Protein AF-0000000081602049 (afdb_homodimer)

Radius of gyration: 19.49 Å; Cα contacts (8 Å, |Δi|>4): 743; chains: 2; bounding box: 36×52×48 Å

Foldseek 3Di:
DPDWDKFFQAKAFAQKKKKWKWAFAQDFQKKWKFWAQDPQWTQWIWMQGCDDPVDHQKIWIWTGDPNDTDDIDIDNDHPHDHGDMWMWMWHHHQFWTWIATRVGDIDIGGRPVRDRITGMITMDTGIGIDDIDMD/DPDWDKFFQAKAFAQKKKKWKWAFAQDFQKKWKFWAQDPQWTQWIWMQGCDDPVDHQKIWIWTGDPNDTDDIDIDNDHPHDHGDMWMWMWHHHQFWTWIATRVGDIDIGGRPVRDRITGMITMDTGIGIDDIDMD

Secondary structure (DSSP, 8-state):
----EEEEEEEEETT-EEEEEEEE-SS-SBEEEEEEEETTEEEEEEEEEEE-SS-EEEEEEEEEETTEE---EEE------TT-EEEEEEEE-SSEEEEE-TTS-EEEEE-TT--SEEEEEEEEESEEEEEEEE-/----EEEEEEEEETT-EEEEEEEE-SS-SBEEEEEEEETTEEEEEEEEEEE-SS-EEEEEEEEEETTEE---EEE------TT-EEEEEEEE-SSEEEEE-TTS-EEEEE-TT--SEEEEEEEEESEEEEEEEE-

Structure (mmCIF, N/CA/C/O backbone):
data_AF-0000000081602049-model_v1
#
loop_
_entity.id
_entity.type
_entity.pdbx_description
1 polymer Galectin
#
loop_
_atom_site.group_PDB
_atom_site.id
_atom_site.type_symbol
_atom_site.label_atom_id
_atom_site.label_alt_id
_atom_site.label_comp_id
_atom_site.label_asym_id
_atom_site.label_entity_id
_atom_site.label_seq_id
_atom_site.pdbx_PDB_ins_code
_atom_site.Cartn_x
_atom_site.Cartn_y
_atom_site.Cartn_z
_atom_site.occupancy
_atom_site.B_iso_or_equiv
_atom_site.auth_seq_id
_atom_site.auth_comp_id
_atom_site.auth_asym_id
_atom_site.auth_atom_id
_atom_site.pdbx_PDB_model_num
ATOM 1 N N . MET A 1 1 ? 18.5 2.838 9.625 1 33 1 MET A N 1
ATOM 2 C CA . MET A 1 1 ? 17.562 3.926 9.375 1 33 1 MET A CA 1
ATOM 3 C C . MET A 1 1 ? 16.266 3.398 8.773 1 33 1 MET A C 1
ATOM 5 O O . MET A 1 1 ? 16.281 2.652 7.797 1 33 1 MET A O 1
ATOM 9 N N . MET A 1 2 ? 15.336 3.064 9.664 1 42.56 2 MET A N 1
ATOM 10 C CA . MET A 1 2 ? 14.086 2.352 9.43 1 42.56 2 MET A CA 1
ATOM 11 C C . MET A 1 2 ? 13.367 2.9 8.203 1 42.56 2 MET A C 1
ATOM 13 O O . MET A 1 2 ? 13.094 4.098 8.117 1 42.56 2 MET A O 1
ATOM 17 N N . LYS A 1 3 ? 13.703 2.482 7.094 1 62.28 3 LYS A N 1
ATOM 18 C CA . LYS A 1 3 ? 13.32 2.998 5.781 1 62.28 3 LYS A CA 1
ATOM 19 C C . LYS A 1 3 ? 11.805 3.051 5.633 1 62.28 3 LYS A C 1
ATOM 21 O O . LYS A 1 3 ? 11.109 2.086 5.953 1 62.28 3 LYS A O 1
ATOM 26 N N . ASP A 1 4 ? 11.266 4.23 5.805 1 86.44 4 ASP A N 1
ATOM 27 C CA . ASP A 1 4 ? 9.867 4.641 5.711 1 86.44 4 ASP A CA 1
ATOM 28 C C . ASP A 1 4 ? 9.18 3.971 4.523 1 86.44 4 ASP A C 1
ATOM 30 O O . ASP A 1 4 ? 9.812 3.703 3.502 1 86.44 4 ASP A O 1
ATOM 34 N N . MET A 1 5 ? 7.988 3.492 4.852 1 92.5 5 MET A N 1
ATOM 35 C CA . MET A 1 5 ? 7.16 2.846 3.838 1 92.5 5 MET A CA 1
ATOM 36 C C . MET A 1 5 ? 6.855 3.803 2.691 1 92.5 5 MET A C 1
ATOM 38 O O . MET A 1 5 ? 6.477 4.953 2.92 1 92.5 5 MET A O 1
ATOM 42 N N . ILE A 1 6 ? 7.086 3.326 1.479 1 95.5 6 ILE A N 1
ATOM 43 C CA . ILE A 1 6 ? 6.789 4.133 0.3 1 95.5 6 ILE A CA 1
ATOM 44 C C . ILE A 1 6 ? 6.035 3.287 -0.724 1 95.5 6 ILE A C 1
ATOM 46 O O . ILE A 1 6 ? 6.352 2.111 -0.922 1 95.5 6 ILE A O 1
ATOM 50 N N . ILE A 1 7 ? 5.078 3.867 -1.312 1 96.12 7 ILE A N 1
ATOM 51 C CA . ILE A 1 7 ? 4.352 3.279 -2.434 1 96.12 7 ILE A CA 1
ATOM 52 C C . ILE A 1 7 ? 4.633 4.074 -3.705 1 96.12 7 ILE A C 1
ATOM 54 O O . ILE A 1 7 ? 4.438 5.293 -3.74 1 96.12 7 ILE A O 1
ATOM 58 N N . LYS A 1 8 ? 5.105 3.428 -4.695 1 94.75 8 LYS A N 1
ATOM 59 C CA . LYS A 1 8 ? 5.383 4.086 -5.969 1 94.75 8 LYS A CA 1
ATOM 60 C C . LYS A 1 8 ? 4.496 3.531 -7.078 1 94.75 8 LYS A C 1
ATOM 62 O O . LYS A 1 8 ? 4.129 2.354 -7.059 1 94.75 8 LYS A O 1
ATOM 67 N N . ASN A 1 9 ? 4.211 4.426 -8.016 1 92 9 ASN A N 1
ATOM 68 C CA . ASN A 1 9 ? 3.41 4.125 -9.195 1 92 9 ASN A CA 1
ATOM 69 C C . ASN A 1 9 ? 2.018 3.627 -8.82 1 92 9 ASN A C 1
ATOM 71 O O . ASN A 1 9 ? 1.493 2.705 -9.453 1 92 9 ASN A O 1
ATOM 75 N N . MET A 1 10 ? 1.588 4.191 -7.703 1 88.75 10 MET A N 1
ATOM 76 C CA . MET A 1 10 ? 0.182 4.02 -7.352 1 88.75 10 MET A CA 1
ATOM 77 C C . MET A 1 10 ? -0.693 5.02 -8.102 1 88.75 10 MET A C 1
ATOM 79 O O . MET A 1 10 ? -0.275 6.152 -8.352 1 88.75 10 MET A O 1
ATOM 83 N N . THR A 1 11 ? -1.824 4.664 -8.531 1 87.81 11 THR A N 1
ATOM 84 C CA . THR A 1 11 ? -2.693 5.613 -9.211 1 87.81 11 THR A CA 1
ATOM 85 C C . THR A 1 11 ? -3.736 6.184 -8.258 1 87.81 11 THR A C 1
ATOM 87 O O . THR A 1 11 ? -4.648 5.473 -7.828 1 87.81 11 THR A O 1
ATOM 90 N N . PHE A 1 12 ? -3.555 7.383 -7.82 1 96.56 12 PHE A N 1
ATOM 91 C CA . PHE A 1 12 ? -4.516 8.148 -7.035 1 96.56 12 PHE A CA 1
ATOM 92 C C . PHE A 1 12 ? -5.035 9.336 -7.832 1 96.56 12 PHE A C 1
ATOM 94 O O . PHE A 1 12 ? -4.32 10.328 -8.016 1 96.56 12 PHE A O 1
ATOM 101 N N . LYS A 1 13 ? -6.207 9.281 -8.297 1 97.06 13 LYS A N 1
ATOM 102 C CA . LYS A 1 13 ? -6.719 10.242 -9.266 1 97.06 13 LYS A CA 1
ATOM 103 C C . LYS A 1 13 ? -7.871 11.055 -8.68 1 97.06 13 LYS A C 1
ATOM 105 O O . LYS A 1 13 ? -8.523 10.617 -7.73 1 97.06 13 LYS A O 1
ATOM 110 N N . VAL A 1 14 ? -8.094 12.18 -9.32 1 97.44 14 VAL A N 1
ATOM 111 C CA . VAL A 1 14 ? -9.219 13.031 -8.938 1 97.44 14 VAL A CA 1
ATOM 112 C C . VAL A 1 14 ? -10.484 12.195 -8.812 1 97.44 14 VAL A C 1
ATOM 114 O O . VAL A 1 14 ? -10.719 11.281 -9.609 1 97.44 14 VAL A O 1
ATOM 117 N N . GLU A 1 15 ? -11.273 12.484 -7.906 1 96.75 15 GLU A N 1
ATOM 118 C CA . GLU A 1 15 ? -12.578 11.898 -7.613 1 96.75 15 GLU A CA 1
ATOM 119 C C . GLU A 1 15 ? -12.43 10.617 -6.789 1 96.75 15 GLU A C 1
ATOM 121 O O . GLU A 1 15 ? -13.414 10.078 -6.289 1 96.75 15 GLU A O 1
ATOM 126 N N . GLN A 1 16 ? -11.242 10.133 -6.664 1 98.12 16 GLN A N 1
ATOM 127 C CA . GLN A 1 16 ? -11.031 8.953 -5.844 1 98.12 16 GLN A CA 1
ATOM 128 C C . GLN A 1 16 ? -10.805 9.328 -4.379 1 98.12 16 GLN A C 1
ATOM 130 O O . GLN A 1 16 ? -10.594 10.5 -4.062 1 98.12 16 GLN A O 1
ATOM 135 N N . THR A 1 17 ? -10.992 8.383 -3.508 1 98.62 17 THR A N 1
ATOM 136 C CA . THR A 1 17 ? -10.727 8.516 -2.078 1 98.62 17 THR A CA 1
ATOM 137 C C . THR A 1 17 ? -9.664 7.52 -1.629 1 98.62 17 THR A C 1
ATOM 139 O O . THR A 1 17 ? -9.742 6.332 -1.942 1 98.62 17 THR A O 1
ATOM 142 N N . LEU A 1 18 ? -8.648 8 -0.951 1 98.5 18 LEU A N 1
ATOM 143 C CA . LEU A 1 18 ? -7.641 7.188 -0.284 1 98.5 18 LEU A CA 1
ATOM 144 C C . LEU A 1 18 ? -7.984 6.992 1.188 1 98.5 18 LEU A C 1
ATOM 146 O O . LEU A 1 18 ? -8.227 7.965 1.909 1 98.5 18 LEU A O 1
ATOM 150 N N . THR A 1 19 ? -8.055 5.789 1.605 1 98.69 19 THR A N 1
ATOM 151 C CA . THR A 1 19 ? -8.258 5.477 3.016 1 98.69 19 THR A CA 1
ATOM 152 C C . THR A 1 19 ? -7.012 4.812 3.604 1 98.69 19 THR A C 1
ATOM 154 O O . THR A 1 19 ? -6.492 3.846 3.043 1 98.69 19 THR A O 1
ATOM 157 N N . VAL A 1 20 ? -6.562 5.348 4.672 1 98.31 20 VAL A N 1
ATOM 158 C CA . VAL A 1 20 ? -5.406 4.824 5.391 1 98.31 20 VAL A CA 1
ATOM 159 C C . VAL A 1 20 ? -5.82 4.41 6.801 1 98.31 20 VAL A C 1
ATOM 161 O O . VAL A 1 20 ? -6.438 5.191 7.531 1 98.31 20 VAL A O 1
ATOM 164 N N . VAL A 1 21 ? -5.559 3.223 7.184 1 98.25 21 VAL A N 1
ATOM 165 C CA . VAL A 1 21 ? -5.785 2.732 8.539 1 98.25 21 VAL A CA 1
ATOM 166 C C . VAL A 1 21 ? -4.457 2.309 9.164 1 98.25 21 VAL A C 1
ATOM 168 O O . VAL A 1 21 ? -3.643 1.646 8.516 1 98.25 21 VAL A O 1
ATOM 171 N N . GLY A 1 22 ? -4.262 2.709 10.352 1 97.38 22 GLY A N 1
ATOM 172 C CA . GLY A 1 22 ? -3.037 2.359 11.047 1 97.38 22 GLY A CA 1
ATOM 173 C C . GLY A 1 22 ? -3.184 2.377 12.562 1 97.38 22 GLY A C 1
ATOM 174 O O . GLY A 1 22 ? -4.289 2.533 13.078 1 97.38 22 GLY A O 1
ATOM 175 N N . VAL A 1 23 ? -2.076 2.17 13.25 1 97.5 23 VAL A N 1
ATOM 176 C CA . VAL A 1 23 ? -2.016 2.207 14.711 1 97.5 23 VAL A CA 1
ATOM 177 C C . VAL A 1 23 ? -0.885 3.131 15.156 1 97.5 23 VAL A C 1
ATOM 179 O O . VAL A 1 23 ? 0.235 3.043 14.648 1 97.5 23 VAL A O 1
ATOM 182 N N . ILE A 1 24 ? -1.303 3.998 16.078 1 97.94 24 ILE A N 1
ATOM 183 C CA . ILE A 1 24 ? -0.29 4.895 16.625 1 97.94 24 ILE A CA 1
ATOM 184 C C . ILE A 1 24 ? 0.632 4.117 17.562 1 97.94 24 ILE A C 1
ATOM 186 O O . ILE A 1 24 ? 0.168 3.301 18.375 1 97.94 24 ILE A O 1
ATOM 190 N N . LYS A 1 25 ? 1.953 4.359 17.438 1 97.31 25 LYS A N 1
ATOM 191 C CA . LYS A 1 25 ? 2.898 3.699 18.344 1 97.31 25 LYS A CA 1
ATOM 192 C C . LYS A 1 25 ? 2.734 4.195 19.766 1 97.31 25 LYS A C 1
ATOM 194 O O . LYS A 1 25 ? 1.996 5.148 20.016 1 97.31 25 LYS A O 1
ATOM 199 N N . SER A 1 26 ? 3.314 3.604 20.781 1 97.06 26 SER A N 1
ATOM 200 C CA . SER A 1 26 ? 3.084 3.818 22.203 1 97.06 26 SER A CA 1
ATOM 201 C C . SER A 1 26 ? 3.602 5.184 22.641 1 97.06 26 SER A C 1
ATOM 203 O O . SER A 1 26 ? 3.021 5.816 23.531 1 97.06 26 SER A O 1
ATOM 205 N N . ASP A 1 27 ? 4.734 5.695 22.172 1 95.06 27 ASP A N 1
ATOM 206 C CA . ASP A 1 27 ? 5.34 6.973 22.531 1 95.06 27 ASP A CA 1
ATOM 207 C C . ASP A 1 27 ? 5.605 7.816 21.281 1 95.06 27 ASP A C 1
ATOM 209 O O . ASP A 1 27 ? 6.762 8.094 20.953 1 95.06 27 ASP A O 1
ATOM 213 N N . PRO A 1 28 ? 4.496 8.234 20.766 1 96.19 28 PRO A N 1
ATOM 214 C CA . PRO A 1 28 ? 4.645 8.891 19.469 1 96.19 28 PRO A CA 1
ATOM 215 C C . PRO A 1 28 ? 5.074 10.352 19.594 1 96.19 28 PRO A C 1
ATOM 217 O O . PRO A 1 28 ? 4.652 11.047 20.516 1 96.19 28 PRO A O 1
ATOM 220 N N . LYS A 1 29 ? 5.863 10.805 18.688 1 96.06 29 LYS A N 1
ATOM 221 C CA . LYS A 1 29 ? 6.145 12.227 18.5 1 96.06 29 LYS A CA 1
ATOM 222 C C . LYS A 1 29 ? 5.355 12.781 17.312 1 96.06 29 LYS A C 1
ATOM 224 O O . LYS A 1 29 ? 4.723 13.836 17.438 1 96.06 29 LYS A O 1
ATOM 229 N N . ARG A 1 30 ? 5.418 12.086 16.219 1 96.62 30 ARG A N 1
ATOM 230 C CA . ARG A 1 30 ? 4.688 12.508 15.031 1 96.62 30 ARG A CA 1
ATOM 231 C C . ARG A 1 30 ? 4.633 11.383 14 1 96.62 30 ARG A C 1
ATOM 233 O O . ARG A 1 30 ? 5.398 10.422 14.078 1 96.62 30 ARG A O 1
ATOM 240 N N . PHE A 1 31 ? 3.742 11.445 13.047 1 97.12 31 PHE A N 1
ATOM 241 C CA . PHE A 1 31 ? 3.783 10.625 11.844 1 97.12 31 PHE A CA 1
ATOM 242 C C . PHE A 1 31 ? 3.373 11.43 10.617 1 97.12 31 PHE A C 1
ATOM 244 O O . PHE A 1 31 ? 2.906 12.562 10.742 1 97.12 31 PHE A O 1
ATOM 251 N N . VAL A 1 32 ? 3.648 10.844 9.438 1 97.75 32 VAL A N 1
ATOM 252 C CA . VAL A 1 32 ? 3.473 11.609 8.203 1 97.75 32 VAL A CA 1
ATOM 253 C C . VAL A 1 32 ? 2.805 10.727 7.148 1 97.75 32 VAL A C 1
ATOM 255 O O . VAL A 1 32 ? 3.143 9.547 7.008 1 97.75 32 VAL A O 1
ATOM 258 N N . VAL A 1 33 ? 1.857 11.234 6.496 1 98.19 33 VAL A N 1
ATOM 259 C CA . VAL A 1 33 ? 1.342 10.719 5.234 1 98.19 33 VAL A CA 1
ATOM 260 C C . VAL A 1 33 ? 1.605 11.719 4.117 1 98.19 33 VAL A C 1
ATOM 262 O O . VAL A 1 33 ? 1.082 12.836 4.137 1 98.19 33 VAL A O 1
ATOM 265 N N . ASP A 1 34 ? 2.434 11.352 3.182 1 98.06 34 ASP A N 1
ATOM 266 C CA . ASP A 1 34 ? 2.758 12.195 2.033 1 98.06 34 ASP A CA 1
ATOM 267 C C . ASP A 1 34 ? 2.109 11.656 0.759 1 98.06 34 ASP A C 1
ATOM 269 O O . ASP A 1 34 ? 2.133 10.453 0.503 1 98.06 34 ASP A O 1
ATOM 273 N N . ILE A 1 35 ? 1.502 12.516 0.015 1 98.19 35 ILE A N 1
ATOM 274 C CA . ILE A 1 35 ? 0.979 12.219 -1.314 1 98.19 35 ILE A CA 1
ATOM 275 C C . ILE A 1 35 ? 1.586 13.188 -2.332 1 98.19 35 ILE A C 1
ATOM 277 O O . ILE A 1 35 ? 1.591 14.398 -2.121 1 98.19 35 ILE A O 1
ATOM 281 N N . GLY A 1 36 ? 2.119 12.664 -3.391 1 97.94 36 GLY A N 1
ATOM 282 C CA . GLY A 1 36 ? 2.691 13.578 -4.363 1 97.94 36 GLY A CA 1
ATOM 283 C C . GLY A 1 36 ? 3.084 12.898 -5.664 1 97.94 36 GLY A C 1
ATOM 284 O O . GLY A 1 36 ? 2.656 11.773 -5.938 1 97.94 36 GLY A O 1
ATOM 285 N N . GLU A 1 37 ? 3.812 13.586 -6.496 1 96.31 37 GLU A N 1
ATOM 286 C CA . GLU A 1 37 ? 4.289 13.07 -7.777 1 96.31 37 GLU A CA 1
ATOM 287 C C . GLU A 1 37 ? 5.57 12.258 -7.598 1 96.31 37 GLU A C 1
ATOM 289 O O . GLU A 1 37 ? 5.863 11.375 -8.406 1 96.31 37 GLU A O 1
ATOM 294 N N . SER A 1 38 ? 6.301 12.641 -6.68 1 94.81 38 SER A N 1
ATOM 295 C CA . SER A 1 38 ? 7.559 12 -6.301 1 94.81 38 SER A CA 1
ATOM 296 C C . SER A 1 38 ? 7.871 12.234 -4.824 1 94.81 38 SER A C 1
ATOM 298 O O . SER A 1 38 ? 7.09 12.867 -4.113 1 94.81 38 SER A O 1
ATOM 300 N N . GLU A 1 39 ? 8.922 11.695 -4.324 1 92.69 39 GLU A N 1
ATOM 301 C CA . GLU A 1 39 ? 9.32 11.867 -2.928 1 92.69 39 GLU A CA 1
ATOM 302 C C . GLU A 1 39 ? 9.695 13.32 -2.639 1 92.69 39 GLU A C 1
ATOM 304 O O . GLU A 1 39 ? 9.648 13.766 -1.489 1 92.69 39 GLU A O 1
ATOM 309 N N . ASP A 1 40 ? 10.062 14.086 -3.756 1 95 40 ASP A N 1
ATOM 310 C CA . ASP A 1 40 ? 10.516 15.461 -3.551 1 95 40 ASP A CA 1
ATOM 311 C C . ASP A 1 40 ? 9.492 16.453 -4.078 1 95 40 ASP A C 1
ATOM 313 O O . ASP A 1 40 ? 9.773 17.656 -4.16 1 95 40 ASP A O 1
ATOM 317 N N . ARG A 1 41 ? 8.438 16.031 -4.543 1 96.94 41 ARG A N 1
ATOM 318 C CA . ARG A 1 41 ? 7.301 16.859 -4.938 1 96.94 41 ARG A CA 1
ATOM 319 C C . ARG A 1 41 ? 6.023 16.391 -4.254 1 96.94 41 ARG A C 1
ATOM 321 O O . ARG A 1 41 ? 5.285 15.562 -4.805 1 96.94 41 ARG A O 1
ATOM 328 N N . ILE A 1 42 ? 5.77 16.922 -3.104 1 98.38 42 ILE A N 1
ATOM 329 C CA . ILE A 1 42 ? 4.688 16.516 -2.221 1 98.38 42 ILE A CA 1
ATOM 330 C C . ILE A 1 42 ? 3.516 17.484 -2.342 1 98.38 42 ILE A C 1
ATOM 332 O O . ILE A 1 42 ? 3.645 18.656 -2.01 1 98.38 42 ILE A O 1
ATOM 336 N N . ALA A 1 43 ? 2.424 17.031 -2.816 1 98.31 43 ALA A N 1
ATOM 337 C CA . ALA A 1 43 ? 1.23 17.859 -2.979 1 98.31 43 ALA A CA 1
ATOM 338 C C . ALA A 1 43 ? 0.485 18 -1.654 1 98.31 43 ALA A C 1
ATOM 340 O O . ALA A 1 43 ? -0.078 19.062 -1.369 1 98.31 43 ALA A O 1
ATOM 341 N N . PHE A 1 44 ? 0.48 17 -0.87 1 98.62 44 PHE A N 1
ATOM 342 C CA . PHE A 1 44 ? -0.214 17 0.412 1 98.62 44 PHE A CA 1
ATOM 343 C C . PHE A 1 44 ? 0.626 16.312 1.479 1 98.62 44 PHE A C 1
ATOM 345 O O . PHE A 1 44 ? 0.847 15.094 1.413 1 98.62 44 PHE A O 1
ATOM 352 N N . HIS A 1 45 ? 1.151 17.031 2.342 1 98.69 45 HIS A N 1
ATOM 353 C CA . HIS A 1 45 ? 1.877 16.594 3.531 1 98.69 45 HIS A CA 1
ATOM 354 C C . HIS A 1 45 ? 0.99 16.656 4.77 1 98.69 45 HIS A C 1
ATOM 356 O O . HIS A 1 45 ? 0.587 17.734 5.199 1 98.69 45 HIS A O 1
ATOM 362 N N . PHE A 1 46 ? 0.6 15.539 5.297 1 98.75 46 PHE A N 1
ATOM 363 C CA . PHE A 1 46 ? -0.229 15.375 6.488 1 98.75 46 PHE A CA 1
ATOM 364 C C . PHE A 1 46 ? 0.61 14.914 7.672 1 98.75 46 PHE A C 1
ATOM 366 O O . PHE A 1 46 ? 1.113 13.789 7.684 1 98.75 46 PHE A O 1
ATOM 373 N N . ASN A 1 47 ? 0.663 15.797 8.719 1 98.06 47 ASN A N 1
ATOM 374 C CA . ASN A 1 47 ? 1.664 15.57 9.758 1 98.06 47 ASN A CA 1
ATOM 375 C C . ASN A 1 47 ? 1.093 15.812 11.148 1 98.06 47 ASN A C 1
ATOM 377 O O . ASN A 1 47 ? 1.305 16.875 11.734 1 98.06 47 ASN A O 1
ATOM 381 N N . PRO A 1 48 ? 0.362 14.828 11.695 1 98.06 48 PRO A N 1
ATOM 382 C CA . PRO A 1 48 ? -0.008 14.922 13.109 1 98.06 48 PRO A CA 1
ATOM 383 C C . PRO A 1 48 ? 1.206 14.953 14.031 1 98.06 48 PRO A C 1
ATOM 385 O O . PRO A 1 48 ? 2.094 14.102 13.922 1 98.06 48 PRO A O 1
ATOM 388 N N . ARG A 1 49 ? 1.183 15.891 14.883 1 97.75 49 ARG A N 1
ATOM 389 C CA . ARG A 1 49 ? 2.26 16.062 15.859 1 97.75 49 ARG A CA 1
ATOM 390 C C . ARG A 1 49 ? 1.735 15.945 17.281 1 97.75 49 ARG A C 1
ATOM 392 O O . ARG A 1 49 ? 0.894 16.734 17.719 1 97.75 49 ARG A O 1
ATOM 399 N N . PHE A 1 50 ? 2.184 14.945 17.984 1 97.19 50 PHE A N 1
ATOM 400 C CA . PHE A 1 50 ? 1.716 14.656 19.328 1 97.19 50 PHE A CA 1
ATOM 401 C C . PHE A 1 50 ? 2.391 15.578 20.344 1 97.19 50 PHE A C 1
ATOM 403 O O . PHE A 1 50 ? 1.723 16.172 21.188 1 97.19 50 PHE A O 1
ATOM 410 N N . ASP A 1 51 ? 3.605 15.539 20.297 1 91.12 51 ASP A N 1
ATOM 411 C CA . ASP A 1 51 ? 4.41 16.359 21.188 1 91.12 51 ASP A CA 1
ATOM 412 C C . ASP A 1 51 ? 5.812 16.578 20.625 1 91.12 51 ASP A C 1
ATOM 414 O O . ASP A 1 51 ? 6.711 15.766 20.844 1 91.12 51 ASP A O 1
ATOM 418 N N . ASP A 1 52 ? 5.668 17.641 19.844 1 79.5 52 ASP A N 1
ATOM 419 C CA . ASP A 1 52 ? 7.027 17.953 19.406 1 79.5 52 ASP A CA 1
ATOM 420 C C . ASP A 1 52 ? 7.492 19.281 19.984 1 79.5 52 ASP A C 1
ATOM 422 O O . ASP A 1 52 ? 6.848 19.844 20.859 1 79.5 52 ASP A O 1
ATOM 426 N N . SER A 1 53 ? 8.641 19.703 19.938 1 79.69 53 SER A N 1
ATOM 427 C CA . SER A 1 53 ? 9.195 20.875 20.594 1 79.69 53 SER A CA 1
ATOM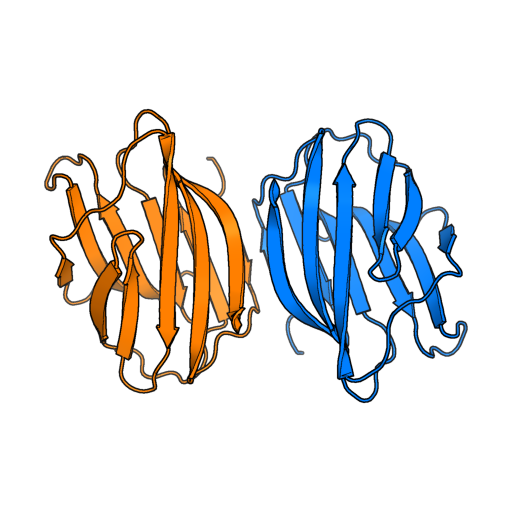 428 C C . SER A 1 53 ? 8.336 22.109 20.344 1 79.69 53 SER A C 1
ATOM 430 O O . SER A 1 53 ? 8.312 23.031 21.172 1 79.69 53 SER A O 1
ATOM 432 N N . ARG A 1 54 ? 7.48 22.172 19.344 1 86.69 54 ARG A N 1
ATOM 433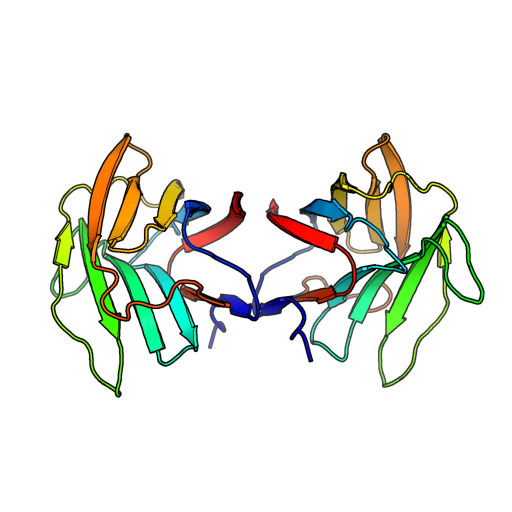 C CA . ARG A 1 54 ? 6.754 23.375 18.938 1 86.69 54 ARG A CA 1
ATOM 434 C C . ARG A 1 54 ? 5.246 23.156 19.047 1 86.69 54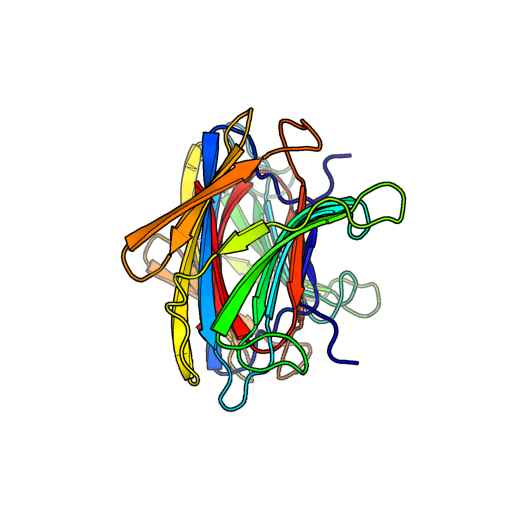 ARG A C 1
ATOM 436 O O . ARG A 1 54 ? 4.488 24.125 19.219 1 86.69 54 ARG A O 1
ATOM 443 N N . HIS A 1 55 ? 4.828 21.938 18.859 1 88.44 55 HIS A N 1
ATOM 444 C CA . HIS A 1 55 ? 3.402 21.656 18.734 1 88.44 55 HIS A CA 1
ATOM 445 C C . HIS A 1 55 ? 2.988 20.5 19.625 1 88.44 55 HIS A C 1
ATOM 447 O O . HIS A 1 55 ? 3.799 19.609 19.906 1 88.44 55 HIS A O 1
ATOM 453 N N . ILE A 1 56 ? 1.761 20.594 20.109 1 95.12 56 ILE A N 1
ATOM 454 C CA . ILE A 1 56 ? 1.146 19.5 20.859 1 95.12 56 ILE A CA 1
ATOM 455 C C . ILE A 1 56 ? -0.229 19.188 20.281 1 95.12 56 ILE A C 1
ATOM 457 O O . ILE A 1 56 ? -1.083 20.062 20.172 1 95.12 56 ILE A O 1
ATOM 461 N N . ASN A 1 57 ? -0.344 17.953 19.875 1 97 57 ASN A N 1
ATOM 462 C CA . ASN A 1 57 ? -1.621 17.438 19.391 1 97 57 ASN A CA 1
ATOM 463 C C . ASN A 1 57 ? -2.211 18.344 18.312 1 97 57 ASN A C 1
ATOM 465 O O . ASN A 1 57 ? -3.363 18.766 18.406 1 97 57 ASN A O 1
ATOM 469 N N . ILE A 1 58 ? -1.5 18.594 17.312 1 97.94 58 ILE A N 1
ATOM 470 C CA . ILE A 1 58 ? -1.937 19.406 16.188 1 97.94 58 ILE A CA 1
ATOM 471 C C . ILE A 1 58 ? -1.577 18.719 14.875 1 97.94 58 ILE A C 1
ATOM 473 O O . ILE A 1 58 ? -0.583 17.984 14.805 1 97.94 58 ILE A O 1
ATOM 477 N N . ILE A 1 59 ? -2.402 18.875 13.875 1 98.44 59 ILE A N 1
ATOM 478 C CA . ILE A 1 59 ? -2.09 18.375 12.539 1 98.44 59 ILE A CA 1
ATOM 479 C C . ILE A 1 59 ? -1.546 19.516 11.68 1 98.44 59 ILE A C 1
ATOM 481 O O . ILE A 1 59 ? -2.199 20.547 11.523 1 98.44 59 ILE A O 1
ATOM 485 N N . VAL A 1 60 ? -0.367 19.359 11.227 1 98.25 60 VAL A N 1
ATOM 486 C CA . VAL A 1 60 ? 0.235 20.344 10.336 1 98.25 60 VAL A CA 1
ATOM 487 C C . VAL A 1 60 ? 0.224 19.828 8.898 1 98.25 60 VAL A C 1
ATOM 489 O O . VAL A 1 60 ? 0.737 18.734 8.625 1 98.25 60 VAL A O 1
ATOM 492 N N . CYS A 1 61 ? -0.385 20.547 7.969 1 98.62 61 CYS A N 1
ATOM 493 C CA . CYS A 1 61 ? -0.411 20.188 6.551 1 98.62 61 CYS A CA 1
ATOM 494 C C . CYS A 1 61 ? 0.384 21.203 5.727 1 98.62 61 CYS A C 1
ATOM 496 O O . CYS A 1 61 ? 0.496 22.359 6.102 1 98.62 61 CYS A O 1
ATOM 498 N N . ASN A 1 62 ? 0.921 20.703 4.746 1 98.62 62 ASN A N 1
ATOM 499 C CA . ASN A 1 62 ? 1.734 21.547 3.879 1 98.62 62 ASN A CA 1
ATOM 500 C C . ASN A 1 62 ? 1.971 20.906 2.52 1 98.62 62 ASN A C 1
ATOM 502 O O . ASN A 1 62 ? 1.441 19.828 2.244 1 98.62 62 ASN A O 1
ATOM 506 N N . SER A 1 63 ? 2.551 21.531 1.621 1 98.56 63 SER A N 1
ATOM 507 C CA . SER A 1 63 ? 3.068 20.984 0.368 1 98.56 63 SER A CA 1
ATOM 508 C C . SER A 1 63 ? 4.551 21.312 0.201 1 98.56 63 SER A C 1
ATOM 510 O O . SER A 1 63 ? 5.07 22.219 0.843 1 98.56 63 SER A O 1
ATOM 512 N N . PHE A 1 64 ? 5.223 20.516 -0.49 1 98.44 64 PHE A N 1
ATOM 513 C CA . PHE A 1 64 ? 6.656 20.656 -0.722 1 98.44 64 PHE A CA 1
ATOM 514 C C . PHE A 1 64 ? 6.977 20.562 -2.209 1 98.44 64 PHE A C 1
ATOM 516 O O . PHE A 1 64 ? 6.746 19.516 -2.83 1 98.44 64 PHE A O 1
ATOM 523 N N . GLU A 1 65 ? 7.43 21.594 -2.76 1 95.25 65 GLU A N 1
ATOM 524 C CA . GLU A 1 65 ? 7.781 21.641 -4.176 1 95.25 65 GLU A CA 1
ATOM 525 C C . GLU A 1 65 ? 8.906 22.641 -4.426 1 95.25 65 GLU A C 1
ATOM 527 O O . GLU A 1 65 ? 8.984 23.672 -3.76 1 95.25 65 GLU A O 1
ATOM 532 N N . GLY A 1 66 ? 9.805 22.297 -5.379 1 93.81 66 GLY A N 1
ATOM 533 C CA . GLY A 1 66 ? 10.906 23.188 -5.707 1 93.81 66 GLY A CA 1
ATOM 534 C C . GLY A 1 66 ? 11.93 23.297 -4.594 1 93.81 66 GLY A C 1
ATOM 535 O O . GLY A 1 66 ? 12.57 24.344 -4.438 1 93.81 66 GLY A O 1
ATOM 536 N N . GLY A 1 67 ? 11.906 22.344 -3.721 1 95 67 GLY A N 1
ATOM 537 C CA . GLY A 1 67 ? 12.891 22.328 -2.654 1 95 67 GLY A CA 1
ATOM 538 C C . GLY A 1 67 ? 12.453 23.078 -1.419 1 95 67 GLY A C 1
ATOM 539 O O . GLY A 1 67 ? 13.242 23.297 -0.498 1 95 67 GLY A O 1
ATOM 540 N N . ASN A 1 68 ? 11.164 23.516 -1.508 1 97 68 ASN A N 1
ATOM 541 C CA . ASN A 1 68 ? 10.695 24.344 -0.403 1 97 68 ASN A CA 1
ATOM 542 C C . ASN A 1 68 ? 9.328 23.891 0.096 1 97 68 ASN A C 1
ATOM 544 O O . ASN A 1 68 ? 8.469 23.516 -0.699 1 97 68 ASN A O 1
ATOM 548 N N . TRP A 1 69 ? 9.289 24.062 1.397 1 98.06 69 TRP A N 1
ATOM 549 C CA . TRP A 1 69 ? 7.953 24.031 1.978 1 98.06 69 TRP A CA 1
ATOM 550 C C . TRP A 1 69 ? 7.188 25.312 1.659 1 98.06 69 TRP A C 1
ATOM 552 O O . TRP A 1 69 ? 7.789 26.375 1.499 1 98.06 69 TRP A O 1
ATOM 562 N N . HIS A 1 70 ? 5.918 25.172 1.562 1 97.5 70 HIS A N 1
ATOM 563 C CA . HIS A 1 70 ? 5.094 26.344 1.27 1 97.5 70 HIS A CA 1
ATOM 564 C C . HIS A 1 70 ? 4.332 26.797 2.506 1 97.5 70 HIS A C 1
ATOM 566 O O . HIS A 1 70 ? 4.922 27 3.572 1 97.5 70 HIS A O 1
ATOM 572 N N . GLN A 1 71 ? 3.027 27.188 2.348 1 97.19 71 GLN A N 1
ATOM 573 C CA . GLN A 1 71 ? 2.264 27.672 3.492 1 97.19 71 GLN A CA 1
ATOM 574 C C . GLN A 1 71 ? 1.712 26.516 4.316 1 97.19 71 GLN A C 1
ATOM 576 O O . GLN A 1 71 ? 1.004 25.641 3.789 1 97.19 71 GLN A O 1
ATOM 581 N N . GLU A 1 72 ? 2.033 26.562 5.594 1 97.94 72 GLU A N 1
ATOM 582 C CA . GLU A 1 72 ? 1.506 25.547 6.5 1 97.94 72 GLU A CA 1
ATOM 583 C C . GLU A 1 72 ? 0.04 25.812 6.832 1 97.94 72 GLU A C 1
ATOM 585 O O . GLU A 1 72 ? -0.388 26.969 6.898 1 97.94 72 GLU A O 1
ATOM 590 N N . GLN A 1 73 ? -0.687 24.766 6.996 1 98.38 73 GLN A N 1
ATOM 591 C CA . GLN A 1 73 ? -2.045 24.781 7.527 1 98.38 73 GLN A CA 1
ATOM 592 C C . GLN A 1 73 ? -2.141 23.984 8.82 1 98.38 73 GLN A C 1
ATOM 594 O O . GLN A 1 73 ? -1.584 22.875 8.914 1 98.38 73 GLN A O 1
ATOM 599 N N . TYR A 1 74 ? -2.848 24.516 9.812 1 98 74 TYR A N 1
ATOM 600 C CA . TYR A 1 74 ? -2.949 23.875 11.125 1 98 74 TYR A CA 1
ATOM 601 C C . TYR A 1 74 ? -4.383 23.438 11.414 1 98 74 TYR A C 1
ATOM 603 O O . TYR A 1 74 ? -5.32 24.219 11.227 1 98 74 TYR A O 1
ATOM 611 N N . GLU A 1 75 ? -4.48 22.188 11.773 1 98.19 75 GLU A N 1
ATOM 612 C CA . GLU A 1 75 ? -5.781 21.641 12.148 1 98.19 75 GLU A CA 1
ATOM 613 C C . GLU A 1 75 ? -5.797 21.188 13.602 1 98.19 75 GLU A C 1
ATOM 615 O O . GLU A 1 75 ? -4.949 20.406 14.016 1 98.19 75 GLU A O 1
ATOM 620 N N . LYS A 1 76 ? -6.859 21.562 14.328 1 95.81 76 LYS A N 1
ATOM 621 C CA . LYS A 1 76 ? -6.879 21.359 15.773 1 95.81 76 LYS A CA 1
ATOM 622 C C . LYS A 1 76 ? -7.559 20.047 16.141 1 95.81 76 LYS A C 1
ATOM 624 O O . LYS A 1 76 ? -7.336 19.5 17.219 1 95.81 76 LYS A O 1
ATOM 629 N N . SER A 1 77 ? -8.477 19.625 15.32 1 97.44 77 SER A N 1
ATOM 630 C CA . SER A 1 77 ? -9.055 18.297 15.578 1 97.44 77 SER A CA 1
ATOM 631 C C . SER A 1 77 ? -7.996 17.203 15.508 1 97.44 77 SER A C 1
ATOM 633 O O . SER A 1 77 ? -7.375 17 14.461 1 97.44 77 SER A O 1
ATOM 635 N N . PHE A 1 78 ? -7.812 16.516 16.625 1 98 78 PHE A N 1
ATOM 636 C CA . PHE A 1 78 ? -6.688 15.586 16.734 1 98 78 PHE A CA 1
ATOM 637 C C . PHE A 1 78 ? -7.137 14.258 17.328 1 98 78 PHE A C 1
ATOM 639 O O . PHE A 1 78 ? -6.836 13.953 18.484 1 98 78 PHE A O 1
ATOM 646 N N . PRO A 1 79 ? -7.758 13.414 16.547 1 98.19 79 PRO A N 1
ATOM 647 C CA . PRO A 1 79 ? -8.297 12.156 17.062 1 98.19 79 PRO A CA 1
ATOM 648 C C . PRO A 1 79 ? -7.27 11.031 17.062 1 98.19 79 PRO A C 1
ATOM 650 O O . PRO A 1 79 ? -7.578 9.906 16.672 1 98.19 79 PRO A O 1
ATOM 653 N N . PHE A 1 80 ? -6.008 11.234 17.422 1 98.25 80 PHE A N 1
ATOM 654 C CA . PHE A 1 80 ? -4.938 10.25 17.469 1 98.25 80 PHE A CA 1
ATOM 655 C C . PHE A 1 80 ? -4.48 10.016 18.906 1 98.25 80 PHE A C 1
ATOM 657 O O . PHE A 1 80 ? -4.32 10.961 19.672 1 98.25 80 PHE A O 1
ATOM 664 N N . SER A 1 81 ? -4.418 8.836 19.281 1 97.31 81 SER A N 1
ATOM 665 C CA . SER A 1 81 ? -3.98 8.469 20.625 1 97.31 81 SER A CA 1
ATOM 666 C C . SER A 1 81 ? -2.988 7.312 20.594 1 97.31 81 SER A C 1
ATOM 668 O O . SER A 1 81 ? -3.154 6.367 19.812 1 97.31 81 SER A O 1
ATOM 670 N N . PRO A 1 82 ? -1.986 7.359 21.438 1 97 82 PRO A N 1
ATOM 671 C CA . PRO A 1 82 ? -1.003 6.273 21.484 1 97 82 PRO A CA 1
ATOM 672 C C . PRO A 1 82 ? -1.649 4.895 21.594 1 97 82 PRO A C 1
ATOM 674 O O . PRO A 1 82 ? -2.568 4.707 22.391 1 97 82 PRO A O 1
ATOM 677 N N . GLY A 1 83 ? -1.205 3.994 20.719 1 97.5 83 GLY A N 1
ATOM 678 C CA . GLY A 1 83 ? -1.642 2.609 20.797 1 97.5 83 GLY A CA 1
ATOM 679 C C . GLY A 1 83 ? -2.986 2.373 20.141 1 97.5 83 GLY A C 1
ATOM 680 O O . GLY A 1 83 ? -3.441 1.232 20.031 1 97.5 83 GLY A O 1
ATOM 681 N N . LYS A 1 84 ? -3.582 3.367 19.656 1 98 84 LYS A N 1
ATOM 682 C CA . LYS A 1 84 ? -4.93 3.225 19.125 1 98 84 LYS A CA 1
ATOM 683 C C . LYS A 1 84 ? -4.918 3.246 17.594 1 98 84 LYS A C 1
ATOM 685 O O . LYS A 1 84 ? -4.043 3.865 16.984 1 98 84 LYS A O 1
ATOM 690 N N . GLU A 1 85 ? -5.887 2.566 17.094 1 98.06 85 GLU A N 1
ATOM 691 C CA . GLU A 1 85 ? -6.086 2.57 15.648 1 98.06 85 GLU A CA 1
ATOM 692 C C . GLU A 1 85 ? -6.641 3.908 15.172 1 98.06 85 GLU A C 1
ATOM 694 O O . GLU A 1 85 ? -7.41 4.559 15.883 1 98.06 85 GLU A O 1
ATOM 699 N N . PHE A 1 86 ? -6.227 4.289 14.039 1 98.38 86 PHE A N 1
ATOM 700 C CA . PHE A 1 86 ? -6.789 5.473 13.391 1 98.38 86 PHE A CA 1
ATOM 701 C C . PHE A 1 86 ? -7.195 5.16 11.961 1 98.38 86 PHE A C 1
ATOM 703 O O . PHE A 1 86 ? -6.727 4.184 11.375 1 98.38 86 PHE A O 1
ATOM 710 N N . LYS A 1 87 ? -8.094 5.961 11.453 1 98.5 87 LYS A N 1
ATOM 711 C CA . LYS A 1 87 ? -8.508 5.949 10.055 1 98.5 87 LYS A CA 1
ATOM 712 C C . LYS A 1 87 ? -8.516 7.363 9.469 1 98.5 87 LYS A C 1
ATOM 714 O O . LYS A 1 87 ? -9 8.297 10.109 1 98.5 87 LYS A O 1
ATOM 719 N N . ILE A 1 88 ? -7.938 7.559 8.32 1 98.69 88 ILE A N 1
ATOM 720 C CA . ILE A 1 88 ? -7.969 8.805 7.559 1 98.69 88 ILE A CA 1
ATOM 721 C C . ILE A 1 88 ? -8.547 8.547 6.168 1 98.69 88 ILE A C 1
ATOM 723 O O . ILE A 1 88 ? -8.148 7.598 5.488 1 98.69 88 ILE A O 1
ATOM 727 N N . SER A 1 89 ? -9.477 9.32 5.844 1 98.81 89 SER A N 1
ATOM 728 C CA . SER A 1 89 ? -10.031 9.297 4.492 1 98.81 89 SER A CA 1
ATOM 729 C C . SER A 1 89 ? -9.711 10.586 3.746 1 98.81 89 SER A C 1
ATOM 731 O O . SER A 1 89 ? -10 11.68 4.234 1 98.81 89 SER A O 1
ATOM 733 N N . ILE A 1 90 ? -9.086 10.5 2.6 1 98.75 90 ILE A N 1
ATOM 734 C CA . ILE A 1 90 ? -8.68 11.664 1.812 1 98.75 90 ILE A CA 1
ATOM 735 C C . ILE A 1 90 ? -9.352 11.609 0.439 1 98.75 90 ILE A C 1
ATOM 737 O O . ILE A 1 90 ? -8.953 10.82 -0.421 1 98.75 90 ILE A O 1
ATOM 741 N N . GLN A 1 91 ? -10.305 12.422 0.264 1 98.75 91 GLN A N 1
ATOM 742 C CA . GLN A 1 91 ? -10.938 12.562 -1.042 1 98.75 91 GLN A CA 1
ATOM 743 C C . GLN A 1 91 ? -10.188 13.57 -1.908 1 98.75 91 GLN A C 1
ATOM 745 O O . GLN A 1 91 ? -9.938 14.703 -1.479 1 98.75 91 GLN A O 1
ATOM 750 N N . PHE A 1 92 ? -9.852 13.164 -3.105 1 98.56 92 PHE A N 1
ATOM 751 C CA . PHE A 1 92 ? -9.07 13.992 -4.027 1 98.56 92 PHE A CA 1
ATOM 752 C C . PHE A 1 92 ? -9.984 14.672 -5.039 1 98.56 92 PHE A C 1
ATOM 754 O O . PHE A 1 92 ? -10.57 14.016 -5.898 1 98.56 92 PHE A O 1
ATOM 761 N N . THR A 1 93 ? -10.141 15.922 -4.934 1 97.69 93 THR A N 1
ATOM 762 C CA . THR A 1 93 ? -10.852 16.719 -5.926 1 97.69 93 THR A CA 1
ATOM 763 C C . THR A 1 93 ? -9.875 17.562 -6.75 1 97.69 93 THR A C 1
ATOM 765 O O . THR A 1 93 ? -8.68 17.594 -6.449 1 97.69 93 THR A O 1
ATOM 768 N N . CYS A 1 94 ? -10.359 18.156 -7.785 1 96.06 94 CYS A N 1
ATOM 769 C CA . CYS A 1 94 ? -9.508 18.953 -8.648 1 96.06 94 CYS A CA 1
ATOM 770 C C . CYS A 1 94 ? -8.859 20.094 -7.867 1 96.06 94 CYS A C 1
ATOM 772 O O . CYS A 1 94 ? -7.699 20.438 -8.109 1 96.06 94 CYS A O 1
ATOM 774 N N . SER A 1 95 ? -9.523 20.625 -6.875 1 97.81 95 SER A N 1
ATOM 775 C CA . SER A 1 95 ? -9.047 21.844 -6.238 1 97.81 95 SER A CA 1
ATOM 776 C C . SER A 1 95 ? -8.469 21.547 -4.855 1 97.81 95 SER A C 1
ATOM 778 O O . SER A 1 95 ? -7.664 22.328 -4.34 1 97.81 95 SER A O 1
ATOM 780 N N . GLU A 1 96 ? -8.977 20.406 -4.293 1 98.44 96 GLU A N 1
ATOM 781 C CA . GLU A 1 96 ? -8.594 20.234 -2.895 1 98.44 96 GLU A CA 1
ATOM 782 C C . GLU A 1 96 ? -8.484 18.766 -2.525 1 98.44 96 GLU A C 1
ATOM 784 O O . GLU A 1 96 ? -8.969 17.891 -3.254 1 98.44 96 GLU A O 1
ATOM 789 N N . PHE A 1 97 ? -7.777 18.484 -1.418 1 98.75 97 PHE A N 1
ATOM 790 C CA . PHE A 1 97 ? -7.871 17.266 -0.635 1 98.75 97 PHE A CA 1
ATOM 791 C C . PHE A 1 97 ? -8.859 17.422 0.516 1 98.75 97 PHE A C 1
ATOM 793 O O . PHE A 1 97 ? -8.664 18.281 1.387 1 98.75 97 PHE A O 1
ATOM 800 N N . VAL A 1 98 ? -9.898 16.672 0.484 1 98.81 98 VAL A N 1
ATOM 801 C CA . VAL A 1 98 ? -10.867 16.688 1.576 1 98.81 98 VAL A CA 1
ATOM 802 C C . VAL A 1 98 ? -10.57 15.555 2.549 1 98.81 98 VAL A C 1
ATOM 804 O O . VAL A 1 98 ? -10.703 14.383 2.197 1 98.81 98 VAL A O 1
ATOM 807 N N . VAL A 1 99 ? -10.219 15.891 3.811 1 98.81 99 VAL A N 1
ATOM 808 C CA . VAL A 1 99 ? -9.734 14.906 4.777 1 98.81 99 VAL A CA 1
ATOM 809 C C . VAL A 1 99 ? -10.797 14.664 5.844 1 98.81 99 VAL A C 1
ATOM 811 O O . VAL A 1 99 ? -11.344 15.617 6.414 1 98.81 99 VAL A O 1
ATOM 814 N N . THR A 1 100 ? -11.148 13.477 6.07 1 98.88 100 THR A N 1
ATOM 815 C CA . THR A 1 100 ? -12.023 13.055 7.16 1 98.88 100 THR A CA 1
ATOM 816 C C . THR A 1 100 ? -11.266 12.18 8.156 1 98.88 100 THR A C 1
ATOM 818 O O . THR A 1 100 ? -10.617 11.211 7.766 1 98.88 100 THR A O 1
ATOM 821 N N . LEU A 1 101 ? -11.422 12.516 9.398 1 98.62 101 LEU A N 1
ATOM 822 C CA . LEU A 1 101 ? -10.672 11.82 10.438 1 98.62 101 LEU A CA 1
ATOM 823 C C . LEU A 1 101 ? -11.562 10.812 11.164 1 98.62 101 LEU A C 1
ATOM 825 O O . LEU A 1 101 ? -12.758 10.719 10.883 1 98.62 101 LEU A O 1
ATOM 829 N N . SER A 1 102 ? -10.992 10.094 12.047 1 97.62 102 SER A N 1
ATOM 830 C CA . SER A 1 102 ? -11.656 8.984 12.727 1 97.62 102 SER A CA 1
ATOM 831 C C . SER A 1 102 ? -12.859 9.477 13.539 1 97.62 102 SER A C 1
ATOM 833 O O . SER A 1 102 ? -13.82 8.734 13.734 1 97.62 102 SER A O 1
ATOM 835 N N . ASN A 1 103 ? -12.805 10.617 14.023 1 97.56 103 ASN A N 1
ATOM 836 C CA . ASN A 1 103 ? -13.891 11.141 14.852 1 97.56 103 ASN A CA 1
ATOM 837 C C . ASN A 1 103 ? -14.953 11.828 14 1 97.56 103 ASN A C 1
ATOM 839 O O . ASN A 1 103 ? -15.875 12.461 14.539 1 97.56 103 ASN A O 1
ATOM 843 N N . GLY A 1 104 ? -14.812 11.805 12.734 1 97.62 104 GLY A N 1
ATOM 844 C CA . GLY A 1 104 ? -15.789 12.375 11.82 1 97.62 104 GLY A CA 1
ATOM 845 C C . GLY A 1 104 ? -15.477 13.805 11.422 1 97.62 104 GLY A C 1
ATOM 846 O O . GLY A 1 104 ? -16.094 14.359 10.516 1 97.62 104 GLY A O 1
ATOM 847 N N . SER A 1 105 ? -14.539 14.453 12.086 1 98.06 105 SER A N 1
ATOM 848 C CA . SER A 1 105 ? -14.164 15.812 11.711 1 98.06 105 SER A CA 1
ATOM 849 C C . SER A 1 105 ? -13.562 15.852 10.312 1 98.06 105 SER A C 1
ATOM 851 O O . SER A 1 105 ? -12.953 14.875 9.867 1 98.06 105 SER A O 1
ATOM 853 N N . THR A 1 106 ? -13.789 17 9.609 1 98.56 106 THR A N 1
ATOM 854 C CA . THR A 1 106 ? -13.328 17.125 8.234 1 98.56 106 THR A CA 1
ATOM 855 C C . THR A 1 106 ? -12.625 18.469 8.031 1 98.56 106 THR A C 1
ATOM 857 O O . THR A 1 106 ? -12.93 19.453 8.711 1 98.56 106 THR A O 1
ATOM 860 N N . PHE A 1 107 ? -11.648 18.5 7.172 1 98.69 107 PHE A N 1
ATOM 861 C CA . PHE A 1 107 ? -11.031 19.75 6.715 1 98.69 107 PHE A CA 1
ATOM 862 C C . PHE A 1 107 ? -10.523 19.594 5.285 1 98.69 107 PHE A C 1
ATOM 864 O O . PHE A 1 107 ? -10.453 18.484 4.754 1 98.69 107 PHE A O 1
ATOM 871 N N . CYS A 1 108 ? -10.203 20.719 4.648 1 98.75 108 CYS A N 1
ATOM 872 C CA . CYS A 1 108 ? -9.719 20.734 3.275 1 98.75 108 CYS A CA 1
ATOM 873 C C . CYS A 1 108 ? -8.305 21.297 3.197 1 98.75 108 CYS A C 1
ATOM 875 O O . CYS A 1 108 ? -7.938 22.172 3.994 1 98.75 108 CYS A O 1
ATOM 877 N N . PHE A 1 109 ? -7.508 20.797 2.348 1 98.75 109 PHE A N 1
ATOM 878 C CA . PHE A 1 109 ? -6.203 21.328 1.983 1 98.75 109 PHE A CA 1
ATOM 879 C C . PHE A 1 109 ? -6.105 21.531 0.477 1 98.75 109 PHE A C 1
ATOM 881 O O . PHE A 1 109 ? -6.461 20.656 -0.301 1 98.75 109 PHE A O 1
ATOM 888 N N . PRO A 1 110 ? -5.578 22.688 0.084 1 98.56 110 PRO A N 1
ATOM 889 C CA . PRO A 1 110 ? -5.594 22.969 -1.352 1 98.56 110 PRO A CA 1
ATOM 890 C C . PRO A 1 110 ? -4.652 22.062 -2.145 1 98.56 110 PRO A C 1
ATOM 892 O O . PRO A 1 110 ? -3.564 21.734 -1.67 1 98.56 110 PRO A O 1
ATOM 895 N N . ASN A 1 111 ? -5.129 21.641 -3.334 1 98.12 111 ASN A N 1
ATOM 896 C CA . ASN A 1 111 ? -4.258 21.016 -4.32 1 98.12 111 ASN A CA 1
ATOM 897 C C . ASN A 1 111 ? -3.373 22.047 -5.023 1 98.12 111 ASN A C 1
ATOM 899 O O . ASN A 1 111 ? -3.588 22.344 -6.199 1 98.12 111 ASN A O 1
ATOM 903 N N . ARG A 1 112 ? -2.338 22.422 -4.363 1 97.38 112 ARG A N 1
ATOM 904 C CA . ARG A 1 112 ? -1.5 23.531 -4.82 1 97.38 112 ARG A CA 1
ATOM 905 C C . ARG A 1 112 ? -0.794 23.172 -6.125 1 97.38 112 ARG A C 1
ATOM 907 O O . ARG A 1 112 ? -0.57 24.047 -6.969 1 97.38 112 ARG A O 1
ATOM 914 N N . MET A 1 113 ? -0.511 21.953 -6.25 1 95.62 113 MET A N 1
ATOM 915 C CA . MET A 1 113 ? 0.248 21.516 -7.418 1 95.62 113 MET A CA 1
ATOM 916 C C . MET A 1 113 ? -0.648 21.438 -8.648 1 95.62 113 MET A C 1
ATOM 918 O O . MET A 1 113 ? -0.162 21.484 -9.781 1 95.62 113 MET A O 1
ATOM 922 N N . GLY A 1 114 ? -1.822 21.109 -8.438 1 96.06 114 GLY A N 1
ATOM 923 C CA . GLY A 1 114 ? -2.809 21.188 -9.508 1 96.06 114 GLY A CA 1
ATOM 924 C C . GLY A 1 114 ? -2.84 19.953 -10.391 1 96.06 114 GLY A C 1
ATOM 925 O O . GLY A 1 114 ? -3.457 19.969 -11.453 1 96.06 114 GLY A O 1
ATOM 926 N N . ALA A 1 115 ? -2.121 18.922 -10.062 1 96.25 115 ALA A N 1
ATOM 927 C CA . ALA A 1 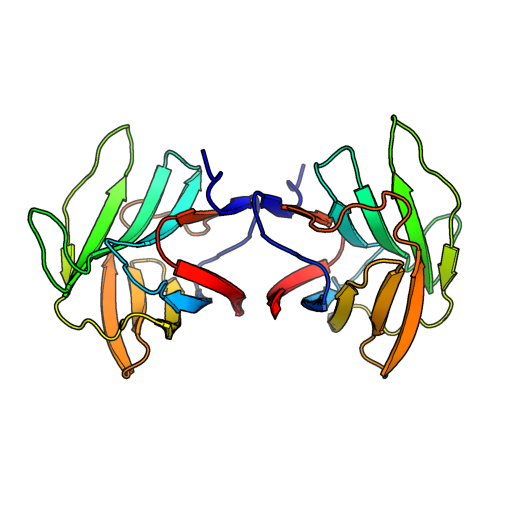115 ? -2.166 17.688 -10.852 1 96.25 115 ALA A CA 1
ATOM 928 C C . ALA A 1 115 ? -3.488 16.953 -10.648 1 96.25 115 ALA A C 1
ATOM 930 O O . ALA A 1 115 ? -4.18 17.172 -9.648 1 96.25 115 ALA A O 1
ATOM 931 N N . GLU A 1 116 ? -3.816 16.156 -11.625 1 97.5 116 GLU A N 1
ATOM 932 C CA . GLU A 1 116 ? -5.062 15.391 -11.547 1 97.5 116 GLU A CA 1
ATOM 933 C C . GLU A 1 116 ? -4.809 13.961 -11.078 1 97.5 116 GLU A C 1
ATOM 935 O O . GLU A 1 116 ? -5.742 13.164 -10.977 1 97.5 116 GLU A O 1
ATOM 940 N N . LYS A 1 117 ? -3.611 13.625 -10.93 1 96.88 117 LYS A N 1
ATOM 941 C CA . LYS A 1 117 ? -3.203 12.312 -10.445 1 96.88 117 LYS A CA 1
ATOM 942 C C . LYS A 1 117 ? -1.878 12.391 -9.695 1 96.88 117 LYS A C 1
ATOM 944 O O . LYS A 1 117 ? -0.997 13.172 -10.062 1 96.88 117 LYS A O 1
ATOM 949 N N . TYR A 1 118 ? -1.786 11.648 -8.656 1 97.19 118 TYR A N 1
ATOM 950 C CA . TYR A 1 118 ? -0.533 11.484 -7.926 1 97.19 118 TYR A CA 1
ATOM 951 C C . TYR A 1 118 ? -0.151 10.008 -7.832 1 97.19 118 TYR A C 1
ATOM 953 O O . TYR A 1 118 ? -1.022 9.141 -7.797 1 97.19 118 TYR A O 1
ATOM 961 N N . SER A 1 119 ? 1.188 9.773 -7.75 1 95.12 119 SER A N 1
ATOM 962 C CA . SER A 1 119 ? 1.597 8.391 -7.969 1 95.12 119 SER A CA 1
ATOM 963 C C . SER A 1 119 ? 2.48 7.887 -6.832 1 95.12 119 SER A C 1
ATOM 965 O O . SER A 1 119 ? 2.861 6.715 -6.809 1 95.12 119 SER A O 1
ATOM 967 N N . VAL A 1 120 ? 2.885 8.727 -5.918 1 97 120 VAL A N 1
ATOM 968 C CA . VAL A 1 120 ? 3.795 8.336 -4.848 1 97 120 VAL A CA 1
ATOM 969 C C . VAL A 1 120 ? 3.174 8.664 -3.494 1 97 120 VAL A C 1
ATOM 971 O O . VAL A 1 120 ? 2.646 9.758 -3.297 1 97 120 VAL A O 1
ATOM 974 N N . MET A 1 121 ? 3.209 7.738 -2.611 1 97.19 121 MET A N 1
ATOM 975 C CA . MET A 1 121 ? 2.791 7.945 -1.229 1 97.19 121 MET A CA 1
ATOM 976 C C . MET A 1 121 ? 3.891 7.527 -0.259 1 97.19 121 MET A C 1
ATOM 978 O O . MET A 1 121 ? 4.547 6.504 -0.462 1 97.19 121 MET A O 1
ATOM 982 N N . GLY A 1 122 ? 4.07 8.32 0.731 1 97.12 122 GLY A N 1
ATOM 983 C CA . GLY A 1 122 ? 5.055 8.031 1.764 1 97.12 122 GLY A CA 1
ATOM 984 C C . GLY A 1 122 ? 4.465 8.023 3.162 1 97.12 122 GLY A C 1
ATOM 985 O O . GLY A 1 122 ? 3.609 8.852 3.482 1 97.12 122 GLY A O 1
ATOM 986 N N . PHE A 1 123 ? 4.891 7.145 3.996 1 96.75 123 PHE A N 1
ATOM 987 C CA . PHE A 1 123 ? 4.465 7.012 5.383 1 96.75 123 PHE A CA 1
ATOM 988 C C . PHE A 1 123 ? 5.672 6.957 6.316 1 96.75 123 PHE A C 1
ATOM 990 O O . PHE A 1 123 ? 6.531 6.082 6.18 1 96.75 123 PHE A O 1
ATOM 997 N N . HIS A 1 124 ? 5.645 7.898 7.223 1 95.19 124 HIS A N 1
ATOM 998 C CA . HIS A 1 124 ? 6.797 8.055 8.102 1 95.19 124 HIS A CA 1
ATOM 999 C C . HIS A 1 124 ? 6.363 8.211 9.555 1 95.19 124 HIS A C 1
ATOM 1001 O O . HIS A 1 124 ? 5.258 8.68 9.828 1 95.19 124 HIS A O 1
ATOM 1007 N N . GLY A 1 125 ? 7.332 7.793 10.367 1 95.75 125 GLY A N 1
ATOM 1008 C CA . GLY A 1 125 ? 7.18 8.203 11.758 1 95.75 125 GLY A CA 1
ATOM 1009 C C . GLY A 1 125 ? 6.5 7.148 12.617 1 95.75 125 GLY A C 1
ATOM 1010 O O . GLY A 1 125 ? 6.727 5.953 12.438 1 95.75 125 GLY A O 1
ATOM 1011 N N . ASP A 1 126 ? 5.73 7.602 13.602 1 96.38 126 ASP A N 1
ATOM 1012 C CA . ASP A 1 126 ? 5.363 6.781 14.75 1 96.38 126 ASP A CA 1
ATOM 1013 C C . ASP A 1 126 ? 3.963 6.195 14.578 1 96.38 126 ASP A C 1
ATOM 1015 O O . ASP A 1 126 ? 3.135 6.277 15.492 1 96.38 126 ASP A O 1
ATOM 1019 N N . ALA A 1 127 ? 3.736 5.637 13.484 1 96.31 127 ALA A N 1
ATOM 1020 C CA . ALA A 1 127 ? 2.521 4.879 13.203 1 96.31 127 ALA A CA 1
ATOM 1021 C C . ALA A 1 127 ? 2.824 3.66 12.336 1 96.31 127 ALA A C 1
ATOM 1023 O O . ALA A 1 127 ? 3.738 3.693 11.5 1 96.31 127 ALA A O 1
ATOM 1024 N N . VAL A 1 128 ? 2.127 2.625 12.57 1 95.25 128 VAL A N 1
ATOM 1025 C CA . VAL A 1 128 ? 2.188 1.428 11.734 1 95.25 128 VAL A CA 1
ATOM 1026 C C . VAL A 1 128 ? 0.986 1.39 10.797 1 95.25 128 VAL A C 1
ATOM 1028 O O . VAL A 1 128 ? -0.162 1.368 11.242 1 95.25 128 VAL A O 1
ATOM 1031 N N . ILE A 1 129 ? 1.255 1.383 9.508 1 96.25 129 ILE A N 1
ATOM 1032 C CA . ILE A 1 129 ? 0.168 1.351 8.539 1 96.25 129 ILE A CA 1
ATOM 1033 C C . ILE A 1 129 ? -0.33 -0.083 8.367 1 96.25 129 ILE A C 1
ATOM 1035 O O . ILE A 1 129 ? 0.464 -1 8.141 1 96.25 129 ILE A O 1
ATOM 1039 N N . ARG A 1 130 ? -1.649 -0.22 8.516 1 95.69 130 ARG A N 1
ATOM 1040 C CA . ARG A 1 130 ? -2.262 -1.542 8.43 1 95.69 130 ARG A CA 1
ATOM 1041 C C . ARG A 1 130 ? -2.967 -1.734 7.09 1 95.69 130 ARG A C 1
ATOM 1043 O O . ARG A 1 130 ? -3.02 -2.848 6.562 1 95.69 130 ARG A O 1
ATOM 1050 N N . SER A 1 131 ? -3.516 -0.673 6.629 1 96.75 131 SER A N 1
ATOM 1051 C CA . SER A 1 131 ? -4.293 -0.812 5.402 1 96.75 131 SER A CA 1
ATOM 1052 C C . SER A 1 131 ? -4.266 0.472 4.578 1 96.75 131 SER A C 1
ATOM 1054 O O . SER A 1 131 ? -4.293 1.572 5.137 1 96.75 131 SER A O 1
ATOM 1056 N N . ILE A 1 132 ? -4.211 0.291 3.295 1 97.12 132 ILE A N 1
ATOM 1057 C CA . ILE A 1 132 ? -4.363 1.355 2.311 1 97.12 132 ILE A CA 1
ATOM 1058 C C . ILE A 1 132 ? -5.402 0.95 1.268 1 97.12 132 ILE A C 1
ATOM 1060 O O . ILE A 1 132 ? -5.371 -0.171 0.753 1 97.12 132 ILE A O 1
ATOM 1064 N N . GLU A 1 133 ? -6.289 1.842 0.995 1 97.75 133 GLU A N 1
ATOM 1065 C CA . GLU A 1 133 ? -7.332 1.569 0.013 1 97.75 133 GLU A CA 1
ATOM 1066 C C . GLU A 1 133 ? -7.602 2.791 -0.861 1 97.75 133 GLU A C 1
ATOM 1068 O O . GLU A 1 133 ? -7.727 3.908 -0.355 1 97.75 133 GLU A O 1
ATOM 1073 N N . ILE A 1 134 ? -7.668 2.57 -2.123 1 96.5 134 ILE A N 1
ATOM 1074 C CA . ILE A 1 134 ? -8.086 3.625 -3.043 1 96.5 134 ILE A CA 1
ATOM 1075 C C . ILE A 1 134 ? -9.359 3.205 -3.77 1 96.5 134 ILE A C 1
ATOM 1077 O O . ILE A 1 134 ? -9.422 2.115 -4.344 1 96.5 134 ILE A O 1
ATOM 1081 N N . LYS A 1 135 ? -10.336 4.031 -3.762 1 93.75 135 LYS A N 1
ATOM 1082 C CA . LYS A 1 135 ? -11.594 3.785 -4.465 1 93.75 135 LYS A CA 1
ATOM 1083 C C . LYS A 1 135 ? -12.062 5.035 -5.199 1 93.75 135 LYS A C 1
ATOM 1085 O O . LYS A 1 135 ? -11.875 6.156 -4.715 1 93.75 135 LYS A O 1
ATOM 1090 N N . MET B 1 1 ? 6.215 3.217 -20.203 1 32.78 1 MET B N 1
ATOM 1091 C CA . MET B 1 1 ? 6.285 1.898 -19.578 1 32.78 1 MET B CA 1
ATOM 1092 C C . MET B 1 1 ? 5.641 1.917 -18.188 1 32.78 1 MET B C 1
ATOM 1094 O O . MET B 1 1 ? 5.953 2.779 -17.375 1 32.78 1 MET B O 1
ATOM 1098 N N . MET B 1 2 ? 4.355 1.661 -18.156 1 43 2 MET B N 1
ATOM 1099 C CA . MET B 1 2 ? 3.42 1.822 -17.047 1 43 2 MET B CA 1
ATOM 1100 C C . MET B 1 2 ? 4.016 1.282 -15.75 1 43 2 MET B C 1
ATOM 1102 O O . MET B 1 2 ? 4.426 0.122 -15.688 1 43 2 MET B O 1
ATOM 1106 N N . LYS B 1 3 ? 4.746 2.021 -15.078 1 61.5 3 LYS B N 1
ATOM 1107 C CA . LYS B 1 3 ? 5.598 1.695 -13.938 1 61.5 3 LYS B CA 1
ATOM 1108 C C . LYS B 1 3 ? 4.797 1.032 -12.82 1 61.5 3 LYS B C 1
ATOM 1110 O O . LYS B 1 3 ? 3.736 1.527 -12.438 1 61.5 3 LYS B O 1
ATOM 1115 N N . ASP B 1 4 ? 4.871 -0.264 -12.773 1 86.25 4 ASP B N 1
ATOM 1116 C CA . ASP B 1 4 ? 4.27 -1.218 -11.844 1 86.25 4 ASP B CA 1
ATOM 1117 C C . ASP B 1 4 ? 4.332 -0.702 -10.406 1 86.25 4 ASP B C 1
ATOM 1119 O O . ASP B 1 4 ? 5.27 0.01 -10.039 1 86.25 4 ASP B O 1
ATOM 1123 N N . MET B 1 5 ? 3.184 -0.837 -9.773 1 92.25 5 MET B N 1
ATOM 1124 C CA . MET B 1 5 ? 3.055 -0.433 -8.375 1 92.25 5 MET B CA 1
ATOM 1125 C C . MET B 1 5 ? 4.02 -1.216 -7.492 1 92.25 5 MET B C 1
ATOM 1127 O O . MET B 1 5 ? 4.117 -2.439 -7.605 1 92.25 5 MET B O 1
ATOM 1131 N N . ILE B 1 6 ? 4.77 -0.488 -6.672 1 95.38 6 ILE B N 1
ATOM 1132 C CA . ILE B 1 6 ? 5.699 -1.127 -5.746 1 95.38 6 ILE B CA 1
ATOM 1133 C C . ILE B 1 6 ? 5.543 -0.52 -4.355 1 95.38 6 ILE B C 1
ATOM 1135 O O . ILE B 1 6 ? 5.371 0.693 -4.215 1 95.38 6 ILE B O 1
ATOM 1139 N N . ILE B 1 7 ? 5.578 -1.334 -3.393 1 96 7 ILE B N 1
ATOM 1140 C CA . ILE B 1 7 ? 5.617 -0.925 -1.993 1 96 7 ILE B CA 1
ATOM 1141 C C . ILE B 1 7 ? 6.969 -1.297 -1.386 1 96 7 ILE B C 1
ATOM 1143 O O . ILE B 1 7 ? 7.379 -2.459 -1.435 1 96 7 ILE B O 1
ATOM 1147 N N . LYS B 1 8 ? 7.629 -0.326 -0.847 1 94.69 8 LYS B N 1
ATOM 1148 C CA . LYS B 1 8 ? 8.914 -0.571 -0.208 1 94.69 8 LYS B CA 1
ATOM 1149 C C . LYS B 1 8 ? 8.859 -0.264 1.286 1 94.69 8 LYS B C 1
ATOM 1151 O O . LYS B 1 8 ? 8.102 0.61 1.716 1 94.69 8 LYS B O 1
ATOM 1156 N N . ASN B 1 9 ? 9.688 -1.039 1.998 1 92.19 9 ASN B N 1
ATOM 1157 C CA . ASN B 1 9 ? 9.844 -0.903 3.441 1 92.19 9 ASN B CA 1
ATOM 1158 C C . ASN B 1 9 ? 8.523 -1.113 4.172 1 92.19 9 ASN B C 1
ATOM 1160 O O . ASN B 1 9 ? 8.219 -0.407 5.137 1 92.19 9 ASN B O 1
ATOM 1164 N N . MET B 1 10 ? 7.754 -1.992 3.561 1 88.94 10 MET B N 1
ATOM 1165 C CA . MET B 1 10 ? 6.574 -2.488 4.262 1 88.94 10 MET B CA 1
ATOM 1166 C C . MET B 1 10 ? 6.941 -3.627 5.207 1 88.94 10 MET B C 1
ATOM 1168 O O . MET B 1 10 ? 7.844 -4.414 4.914 1 88.94 10 MET B O 1
ATOM 1172 N N . THR B 1 11 ? 6.355 -3.727 6.312 1 87.94 11 THR B N 1
ATOM 1173 C CA . THR B 1 11 ? 6.66 -4.824 7.223 1 87.94 11 THR B CA 1
ATOM 1174 C C . THR B 1 11 ? 5.621 -5.934 7.094 1 87.94 11 THR B C 1
ATOM 1176 O O . THR B 1 11 ? 4.469 -5.762 7.496 1 87.94 11 THR B O 1
ATOM 1179 N N . PHE B 1 12 ? 5.969 -7 6.457 1 96.62 12 PHE B N 1
ATOM 1180 C CA . PHE B 1 12 ? 5.176 -8.219 6.379 1 96.62 12 PHE B CA 1
ATOM 1181 C C . PHE B 1 12 ? 5.875 -9.367 7.094 1 96.62 12 PHE B C 1
ATOM 1183 O O . PHE B 1 12 ? 6.852 -9.922 6.586 1 96.62 12 PHE B O 1
ATOM 1190 N N . LYS B 1 13 ? 5.43 -9.719 8.227 1 97.06 13 LYS B N 1
ATOM 1191 C CA . LYS B 1 13 ? 6.152 -10.633 9.109 1 97.06 13 LYS B CA 1
ATOM 1192 C C . LYS B 1 13 ? 5.391 -11.938 9.297 1 97.06 13 LYS B C 1
ATOM 1194 O O . LYS B 1 13 ? 4.172 -11.984 9.109 1 97.06 13 LYS B O 1
ATOM 1199 N N . VAL B 1 14 ? 6.152 -12.93 9.711 1 97.5 14 VAL B N 1
ATOM 1200 C CA . VAL B 1 14 ? 5.566 -14.227 10.016 1 97.5 14 VAL B CA 1
ATOM 1201 C C . VAL B 1 14 ? 4.336 -14.047 10.898 1 97.5 14 VAL B C 1
ATOM 1203 O O . VAL B 1 14 ? 4.332 -13.195 11.797 1 97.5 14 VAL B O 1
ATOM 1206 N N . GLU B 1 15 ? 3.371 -14.797 10.703 1 96.69 15 GLU B N 1
ATOM 1207 C CA . GLU B 1 15 ? 2.115 -14.867 11.445 1 96.69 15 GLU B CA 1
ATOM 1208 C C . GLU B 1 15 ? 1.127 -13.812 10.961 1 96.69 15 GLU B C 1
ATOM 1210 O O . GLU B 1 15 ? -0.049 -13.836 11.336 1 96.69 15 GLU B O 1
ATOM 1215 N N . GLN B 1 16 ? 1.58 -12.906 10.18 1 98.12 16 GLN B N 1
ATOM 1216 C CA . GLN B 1 16 ? 0.669 -11.898 9.641 1 98.12 16 GLN B CA 1
ATOM 1217 C C . GLN B 1 16 ? 0.012 -12.391 8.352 1 98.12 16 GLN B C 1
ATOM 1219 O O . GLN B 1 16 ? 0.433 -13.398 7.777 1 98.12 16 GLN B O 1
ATOM 1224 N N . THR B 1 17 ? -1.075 -11.773 7.988 1 98.62 17 THR B N 1
ATOM 1225 C CA . THR B 1 17 ? -1.791 -12.031 6.742 1 98.62 17 THR B CA 1
ATOM 1226 C C . THR B 1 17 ? -1.845 -10.766 5.883 1 98.62 17 THR B C 1
ATOM 1228 O O . THR B 1 17 ? -2.195 -9.695 6.371 1 98.62 17 THR B O 1
ATOM 1231 N N . LEU B 1 18 ? -1.457 -10.875 4.656 1 98.5 18 LEU B N 1
ATOM 1232 C CA . LEU B 1 18 ? -1.61 -9.836 3.643 1 98.5 18 LEU B CA 1
ATOM 1233 C C . LEU B 1 18 ? -2.875 -10.062 2.82 1 98.5 18 LEU B C 1
ATOM 1235 O O . LEU B 1 18 ? -3.084 -11.148 2.281 1 98.5 18 LEU B O 1
ATOM 1239 N N . THR B 1 19 ? -3.699 -9.102 2.754 1 98.69 19 THR B N 1
ATOM 1240 C CA . THR B 1 19 ? -4.883 -9.148 1.902 1 98.69 19 THR B CA 1
ATOM 1241 C C . THR B 1 19 ? -4.773 -8.133 0.769 1 98.69 19 THR B C 1
ATOM 1243 O O . THR B 1 19 ? -4.492 -6.953 1.006 1 98.69 19 THR B O 1
ATOM 1246 N N . VAL B 1 20 ? -4.969 -8.602 -0.399 1 98.31 20 VAL B N 1
ATOM 1247 C CA . VAL B 1 20 ? -4.941 -7.762 -1.595 1 98.31 20 VAL B CA 1
ATOM 1248 C C . VAL B 1 20 ? -6.301 -7.812 -2.291 1 98.31 20 VAL B C 1
ATOM 1250 O O . VAL B 1 20 ? -6.828 -8.891 -2.557 1 98.31 20 VAL B O 1
ATOM 1253 N N . VAL B 1 21 ? -6.887 -6.707 -2.545 1 98.25 21 VAL B N 1
ATOM 1254 C CA . VAL B 1 21 ? -8.125 -6.602 -3.311 1 98.25 21 VAL B CA 1
ATOM 1255 C C . VAL B 1 21 ? -7.883 -5.766 -4.566 1 98.25 21 VAL B C 1
ATOM 1257 O O . VAL B 1 21 ? -7.234 -4.719 -4.508 1 98.25 21 VAL B O 1
ATOM 1260 N N . GLY B 1 22 ? -8.375 -6.238 -5.641 1 97.31 22 GLY B N 1
ATOM 1261 C CA . GLY B 1 22 ? -8.211 -5.527 -6.898 1 97.31 22 GLY B CA 1
ATOM 1262 C C . GLY B 1 22 ? -9.289 -5.863 -7.914 1 97.31 22 GLY B C 1
ATOM 1263 O O . GLY B 1 22 ? -10.258 -6.562 -7.598 1 97.31 22 GLY B O 1
ATOM 1264 N N . VAL B 1 23 ? -9.141 -5.32 -9.102 1 97.38 23 VAL B N 1
ATOM 1265 C CA . VAL B 1 23 ? -10.039 -5.578 -10.219 1 97.38 23 VAL B CA 1
ATOM 1266 C C . VAL B 1 23 ? -9.242 -5.992 -11.453 1 97.38 23 VAL B C 1
ATOM 1268 O O . VAL B 1 23 ? -8.242 -5.352 -11.797 1 97.38 23 VAL B O 1
ATOM 1271 N N . ILE B 1 24 ? -9.75 -7.109 -12.016 1 97.94 24 ILE B N 1
ATOM 1272 C CA . ILE B 1 24 ? -9.094 -7.57 -13.234 1 97.94 24 ILE B CA 1
ATOM 1273 C C . ILE B 1 24 ? -9.461 -6.645 -14.398 1 97.94 24 ILE B C 1
ATOM 1275 O O . ILE B 1 24 ? -10.625 -6.25 -14.539 1 97.94 24 ILE B O 1
ATOM 1279 N N . LYS B 1 25 ? -8.461 -6.281 -15.211 1 97.25 25 LYS B N 1
ATOM 1280 C CA . LYS B 1 25 ? -8.734 -5.449 -16.375 1 97.25 25 LYS B CA 1
ATOM 1281 C C . LYS B 1 25 ? -9.57 -6.203 -17.406 1 97.25 25 LYS B C 1
ATOM 1283 O O . LYS B 1 25 ? -9.789 -7.41 -17.266 1 97.25 25 LYS B O 1
ATOM 1288 N N . SER B 1 26 ? -10.109 -5.598 -18.422 1 97.06 26 SER B N 1
ATOM 1289 C CA . SER B 1 26 ? -11.102 -6.129 -19.359 1 97.06 26 SER B CA 1
ATOM 1290 C C . SER B 1 26 ? -10.492 -7.199 -20.25 1 97.06 26 SER B C 1
ATOM 1292 O O . SER B 1 26 ? -11.164 -8.164 -20.625 1 97.06 26 SER B O 1
ATOM 1294 N N . ASP B 1 27 ? -9.25 -7.082 -20.75 1 95.06 27 ASP B N 1
ATOM 1295 C CA . ASP B 1 27 ? -8.562 -8.023 -21.625 1 95.06 27 ASP B CA 1
ATOM 1296 C C . ASP B 1 27 ? -7.227 -8.453 -21.031 1 95.06 27 ASP B C 1
ATOM 1298 O O . ASP B 1 27 ? -6.168 -8.156 -21.578 1 95.06 27 ASP B O 1
ATOM 1302 N N . PRO B 1 28 ? -7.414 -9.219 -19.984 1 96.19 28 PRO B N 1
ATOM 1303 C CA . PRO B 1 28 ? -6.191 -9.523 -19.25 1 96.19 28 PRO B CA 1
ATOM 1304 C C . PRO B 1 28 ? -5.387 -10.664 -19.875 1 96.19 28 PRO B C 1
ATOM 1306 O O . PRO B 1 28 ? -5.965 -11.617 -20.391 1 96.19 28 PRO B O 1
ATOM 1309 N N . LYS B 1 29 ? -4.109 -10.586 -19.812 1 96.06 29 LYS B N 1
ATOM 1310 C CA . LYS B 1 29 ? -3.209 -11.695 -20.094 1 96.06 29 LYS B CA 1
ATOM 1311 C C . LYS B 1 29 ? -2.684 -12.328 -18.812 1 96.06 29 LYS B C 1
ATOM 1313 O O . LYS B 1 29 ? -2.709 -13.547 -18.656 1 96.06 29 LYS B O 1
ATOM 1318 N N . ARG B 1 30 ? -2.223 -11.492 -17.922 1 96.62 30 ARG B N 1
ATOM 1319 C CA . ARG B 1 30 ? -1.718 -11.969 -16.641 1 96.62 30 ARG B CA 1
ATOM 1320 C C . ARG B 1 30 ? -1.551 -10.812 -15.648 1 96.62 30 ARG B C 1
ATOM 1322 O O . ARG B 1 30 ? -1.537 -9.648 -16.047 1 96.62 30 ARG B O 1
ATOM 1329 N N . PHE B 1 31 ? -1.448 -11.086 -14.375 1 97.06 31 PHE B N 1
ATOM 1330 C CA . PHE B 1 31 ? -0.983 -10.133 -13.375 1 97.06 31 PHE B CA 1
ATOM 1331 C C . PHE B 1 31 ? -0.091 -10.812 -12.344 1 97.06 31 PHE B C 1
ATOM 1333 O O . PHE B 1 31 ? 0.017 -12.039 -12.328 1 97.06 31 PHE B O 1
ATOM 1340 N N . VAL B 1 32 ? 0.604 -9.969 -11.555 1 97.69 32 VAL B N 1
ATOM 1341 C CA . VAL B 1 32 ? 1.625 -10.508 -10.664 1 97.69 32 VAL B CA 1
ATOM 1342 C C . VAL B 1 32 ? 1.529 -9.828 -9.305 1 97.69 32 VAL B C 1
ATOM 1344 O O . VAL B 1 32 ? 1.335 -8.617 -9.219 1 97.69 32 VAL B O 1
ATOM 1347 N N . VAL B 1 33 ? 1.579 -10.578 -8.289 1 98.12 33 VAL B N 1
ATOM 1348 C CA . VAL B 1 33 ? 1.864 -10.125 -6.938 1 98.12 33 VAL B CA 1
ATOM 1349 C C . VAL B 1 33 ? 3.189 -10.711 -6.461 1 98.12 33 VAL B C 1
ATOM 1351 O O . VAL B 1 33 ? 3.32 -11.93 -6.328 1 98.12 33 VAL B O 1
ATOM 1354 N N . ASP B 1 34 ? 4.156 -9.875 -6.238 1 98.06 34 ASP B N 1
ATOM 1355 C CA . ASP B 1 34 ? 5.469 -10.289 -5.754 1 98.06 34 ASP B CA 1
ATOM 1356 C C . ASP B 1 34 ? 5.672 -9.867 -4.301 1 98.06 34 ASP B C 1
ATOM 1358 O O . ASP B 1 34 ? 5.344 -8.742 -3.92 1 98.06 34 ASP B O 1
ATOM 1362 N N . ILE B 1 35 ? 6.16 -10.766 -3.508 1 98.19 35 ILE B N 1
ATOM 1363 C CA . ILE B 1 35 ? 6.582 -10.5 -2.137 1 98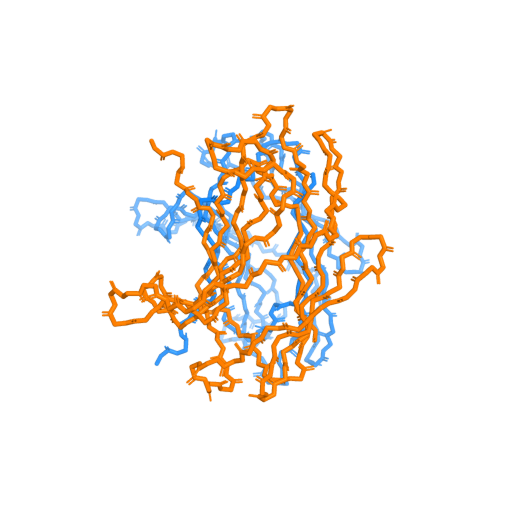.19 35 ILE B CA 1
ATOM 1364 C C . ILE B 1 35 ? 8.039 -10.922 -1.951 1 98.19 35 ILE B C 1
ATOM 1366 O O . ILE B 1 35 ? 8.414 -12.039 -2.322 1 98.19 35 ILE B O 1
ATOM 1370 N N . GLY B 1 36 ? 8.836 -10.039 -1.421 1 97.94 36 GLY B N 1
ATOM 1371 C CA . GLY B 1 36 ? 10.227 -10.445 -1.236 1 97.94 36 GLY B CA 1
ATOM 1372 C C . GLY B 1 36 ? 11.031 -9.453 -0.424 1 97.94 36 GLY B C 1
ATOM 1373 O O . GLY B 1 36 ? 10.469 -8.586 0.247 1 97.94 36 GLY B O 1
ATOM 1374 N N . GLU B 1 37 ? 12.328 -9.625 -0.415 1 96.38 37 GLU B N 1
ATOM 1375 C CA . GLU B 1 37 ? 13.25 -8.742 0.3 1 96.38 37 GLU B CA 1
ATOM 1376 C C . GLU B 1 37 ? 13.586 -7.508 -0.531 1 96.38 37 GLU B C 1
ATOM 1378 O O . GLU B 1 37 ? 13.93 -6.457 0.018 1 96.38 37 GLU B O 1
ATOM 1383 N N . SER B 1 38 ? 13.594 -7.691 -1.746 1 94.81 38 SER B N 1
ATOM 1384 C CA . SER B 1 38 ? 13.859 -6.66 -2.742 1 94.81 38 SER B CA 1
ATOM 1385 C C . SER B 1 38 ? 13.188 -6.988 -4.074 1 94.81 38 SER B C 1
ATOM 1387 O O . SER B 1 38 ? 12.5 -8 -4.191 1 94.81 38 SER B O 1
ATOM 1389 N N . GLU B 1 39 ? 13.281 -6.16 -5.039 1 92.75 39 GLU B N 1
ATOM 1390 C CA . GLU B 1 39 ? 12.688 -6.383 -6.352 1 92.75 39 GLU B CA 1
ATOM 1391 C C . GLU B 1 39 ? 13.352 -7.562 -7.062 1 92.75 39 GLU B C 1
ATOM 1393 O O . GLU B 1 39 ? 12.758 -8.172 -7.949 1 92.75 39 GLU B O 1
ATOM 1398 N N . ASP B 1 40 ? 14.648 -7.887 -6.609 1 95.06 40 ASP B N 1
ATOM 1399 C CA . ASP B 1 40 ? 15.391 -8.953 -7.285 1 95.06 40 ASP B CA 1
ATOM 1400 C C . ASP B 1 40 ? 15.508 -10.188 -6.398 1 95.06 40 ASP B C 1
ATOM 1402 O O . ASP B 1 40 ? 16.25 -11.117 -6.723 1 95.06 40 ASP B O 1
ATOM 1406 N N . ARG B 1 41 ? 14.969 -10.172 -5.301 1 96.94 41 ARG B N 1
ATOM 1407 C CA . ARG B 1 41 ? 14.859 -11.32 -4.402 1 96.94 41 ARG B CA 1
ATOM 1408 C C . ARG B 1 41 ? 13.414 -11.562 -3.986 1 96.94 41 ARG B C 1
ATOM 1410 O O . ARG B 1 41 ? 12.969 -11.055 -2.957 1 96.94 41 ARG B O 1
ATOM 1417 N N . ILE B 1 42 ? 12.742 -12.336 -4.762 1 98.38 42 ILE B N 1
ATOM 1418 C CA . ILE B 1 42 ? 11.305 -12.57 -4.625 1 98.38 42 ILE B CA 1
ATOM 1419 C C . ILE B 1 42 ? 11.07 -13.914 -3.934 1 98.38 42 ILE B C 1
ATOM 1421 O O . ILE B 1 42 ? 11.438 -14.961 -4.465 1 98.38 42 ILE B O 1
ATOM 1425 N N . ALA B 1 43 ? 10.508 -13.891 -2.797 1 98.31 43 ALA B N 1
ATOM 1426 C CA . ALA B 1 43 ? 10.219 -15.102 -2.037 1 98.31 43 ALA B CA 1
ATOM 1427 C C . ALA B 1 43 ? 8.945 -15.781 -2.547 1 98.31 43 ALA B C 1
ATOM 1429 O O . ALA B 1 43 ? 8.859 -17.016 -2.57 1 98.31 43 ALA B O 1
ATOM 1430 N N . PHE B 1 44 ? 8.008 -15.039 -2.961 1 98.62 44 PHE B N 1
ATOM 1431 C CA . PHE B 1 44 ? 6.73 -15.547 -3.447 1 98.62 44 PHE B CA 1
ATOM 1432 C C . PHE B 1 44 ? 6.262 -14.758 -4.664 1 98.62 44 PHE B C 1
ATOM 1434 O O . PHE B 1 44 ? 5.938 -13.578 -4.555 1 98.62 44 PHE B O 1
ATOM 1441 N N . HIS B 1 45 ? 6.309 -15.328 -5.762 1 98.69 45 HIS B N 1
ATOM 1442 C CA . HIS B 1 45 ? 5.797 -14.836 -7.035 1 98.69 45 HIS B CA 1
ATOM 1443 C C . HIS B 1 45 ? 4.453 -15.469 -7.375 1 98.69 45 HIS B C 1
ATOM 1445 O O . HIS B 1 45 ? 4.375 -16.688 -7.602 1 98.69 45 HIS B O 1
ATOM 1451 N N . PHE B 1 46 ? 3.406 -14.727 -7.344 1 98.75 46 PHE B N 1
ATOM 1452 C CA . PHE B 1 46 ? 2.041 -15.141 -7.645 1 98.75 46 PHE B CA 1
ATOM 1453 C C . PHE B 1 46 ? 1.59 -14.578 -8.984 1 98.75 46 PHE B C 1
ATOM 1455 O O . PHE B 1 46 ? 1.421 -13.367 -9.133 1 98.75 46 PHE B O 1
ATOM 1462 N N . ASN B 1 47 ? 1.313 -15.508 -9.93 1 98 47 ASN B N 1
ATOM 1463 C CA . ASN B 1 47 ? 1.158 -15.062 -11.312 1 98 47 ASN B CA 1
ATOM 1464 C C . ASN B 1 47 ? -0.012 -15.758 -12 1 98 47 ASN B C 1
ATOM 1466 O O . ASN B 1 47 ? 0.183 -16.719 -12.75 1 98 47 ASN B O 1
ATOM 1470 N N . PRO B 1 48 ? -1.239 -15.289 -11.758 1 98.06 48 PRO B N 1
ATOM 1471 C CA . PRO B 1 48 ? -2.361 -15.766 -12.562 1 98.06 48 PRO B CA 1
ATOM 1472 C C . PRO B 1 48 ? -2.201 -15.445 -14.047 1 98.06 48 PRO B C 1
ATOM 1474 O O . PRO B 1 48 ? -1.934 -14.289 -14.406 1 98.06 48 PRO B O 1
ATOM 1477 N N . ARG B 1 49 ? -2.385 -16.438 -14.812 1 97.81 49 ARG B N 1
ATOM 1478 C CA . ARG B 1 49 ? -2.277 -16.297 -16.266 1 97.81 49 ARG B CA 1
ATOM 1479 C C . ARG B 1 49 ? -3.594 -16.656 -16.953 1 97.81 49 ARG B C 1
ATOM 1481 O O . ARG B 1 49 ? -4.066 -17.797 -16.844 1 97.81 49 ARG B O 1
ATOM 1488 N N . PHE B 1 50 ? -4.203 -15.688 -17.578 1 97.19 50 PHE B N 1
ATOM 1489 C CA . PHE B 1 50 ? -5.504 -15.867 -18.219 1 97.19 50 PHE B CA 1
ATOM 1490 C C . PHE B 1 50 ? -5.352 -16.562 -19.562 1 97.19 50 PHE B C 1
ATOM 1492 O O . PHE B 1 50 ? -6.074 -17.516 -19.859 1 97.19 50 PHE B O 1
ATOM 1499 N N . ASP B 1 51 ? -4.582 -16 -20.297 1 91.06 51 ASP B N 1
ATOM 1500 C CA . ASP B 1 51 ? -4.32 -16.547 -21.641 1 91.06 51 ASP B CA 1
ATOM 1501 C C . ASP B 1 51 ? -2.977 -16.047 -22.172 1 91.06 51 ASP B C 1
ATOM 1503 O O . ASP B 1 51 ? -2.896 -14.977 -22.766 1 91.06 51 ASP B O 1
ATOM 1507 N N . ASP B 1 52 ? -2.111 -16.922 -21.703 1 79.69 52 ASP B N 1
ATOM 1508 C CA . ASP B 1 52 ? -0.848 -16.547 -22.328 1 79.69 52 ASP B CA 1
ATOM 1509 C C . ASP B 1 52 ? -0.363 -17.625 -23.281 1 79.69 52 ASP B C 1
ATOM 1511 O O . ASP B 1 52 ? -1.114 -18.531 -23.625 1 79.69 52 ASP B O 1
ATOM 1515 N N . SER B 1 53 ? 0.577 -17.516 -24.062 1 79.81 53 SER B N 1
ATOM 1516 C CA . SER B 1 53 ? 0.997 -18.422 -25.109 1 79.81 53 SER B CA 1
ATOM 1517 C C . SER B 1 53 ? 1.137 -19.844 -24.594 1 79.81 53 SER B C 1
ATOM 1519 O O . SER B 1 53 ? 0.986 -20.812 -25.344 1 79.81 53 SER B O 1
ATOM 1521 N N . ARG B 1 54 ? 1.277 -20.109 -23.312 1 86.88 54 ARG B N 1
ATOM 1522 C CA . ARG B 1 54 ? 1.59 -21.422 -22.75 1 86.88 54 ARG B CA 1
ATOM 1523 C C . ARG B 1 54 ? 0.488 -21.891 -21.797 1 86.88 54 ARG B C 1
ATOM 1525 O O . ARG B 1 54 ? 0.3 -23.094 -21.609 1 86.88 54 ARG B O 1
ATOM 1532 N N . HIS B 1 55 ? -0.171 -20.938 -21.172 1 88.75 55 HIS B N 1
ATOM 1533 C CA . HIS B 1 55 ? -1.103 -21.281 -20.094 1 88.75 55 HIS B CA 1
ATOM 1534 C C . HIS B 1 55 ? -2.438 -20.578 -20.281 1 88.75 55 HIS B C 1
ATOM 1536 O O . HIS B 1 55 ? -2.494 -19.5 -20.875 1 88.75 55 HIS B O 1
ATOM 1542 N N . ILE B 1 56 ? -3.477 -21.266 -19.844 1 95.19 56 ILE B N 1
ATOM 1543 C CA . ILE B 1 56 ? -4.816 -20.672 -19.797 1 95.19 56 ILE B CA 1
ATOM 1544 C C . ILE B 1 56 ? -5.422 -20.875 -18.422 1 95.19 56 ILE B C 1
ATOM 1546 O O . ILE B 1 56 ? -5.496 -22 -17.922 1 95.19 56 ILE B O 1
ATOM 1550 N N . ASN B 1 57 ? -5.746 -19.766 -17.812 1 97 57 ASN B N 1
ATOM 1551 C CA . ASN B 1 57 ? -6.434 -19.766 -16.531 1 97 57 ASN B CA 1
ATOM 1552 C C . ASN B 1 57 ? -5.711 -20.641 -15.508 1 97 57 ASN B C 1
ATOM 1554 O O . ASN B 1 57 ? -6.32 -21.516 -14.898 1 97 57 ASN B O 1
ATOM 1558 N N . ILE B 1 58 ? -4.504 -20.391 -15.289 1 97.94 58 ILE B N 1
ATOM 1559 C CA . ILE B 1 58 ? -3.689 -21.109 -14.32 1 97.94 58 ILE B CA 1
ATOM 1560 C C . ILE B 1 58 ? -2.896 -20.109 -13.477 1 97.94 58 ILE B C 1
ATOM 1562 O O . ILE B 1 58 ? -2.545 -19.031 -13.945 1 97.94 58 ILE B O 1
ATOM 1566 N N . ILE B 1 59 ? -2.684 -20.438 -12.234 1 98.44 59 ILE B N 1
ATOM 1567 C CA . ILE B 1 59 ? -1.818 -19.641 -11.367 1 98.44 59 ILE B CA 1
ATOM 1568 C C . ILE B 1 59 ? -0.433 -20.281 -11.297 1 98.44 59 ILE B C 1
ATOM 1570 O O . ILE B 1 59 ? -0.3 -21.438 -10.93 1 98.44 59 ILE B O 1
ATOM 1574 N N . VAL B 1 60 ? 0.531 -19.562 -11.695 1 98.25 60 VAL B N 1
ATOM 1575 C CA . VAL B 1 60 ? 1.909 -20.031 -11.602 1 98.25 60 VAL B CA 1
ATOM 1576 C C . VAL B 1 60 ? 2.621 -19.312 -10.453 1 98.25 60 VAL B C 1
ATOM 1578 O O . VAL B 1 60 ? 2.666 -18.094 -10.406 1 98.25 60 VAL B O 1
ATOM 1581 N N . CYS B 1 61 ? 3.152 -20.062 -9.492 1 98.62 61 CYS B N 1
ATOM 1582 C CA . CYS B 1 61 ? 3.916 -19.531 -8.375 1 98.62 61 CYS B CA 1
ATOM 1583 C C . CYS B 1 61 ? 5.379 -19.938 -8.461 1 98.62 61 CYS B C 1
ATOM 1585 O O . CYS B 1 61 ? 5.699 -21 -9.008 1 98.62 61 CYS B O 1
ATOM 1587 N N . ASN B 1 62 ? 6.148 -19.109 -8 1 98.62 62 ASN B N 1
ATOM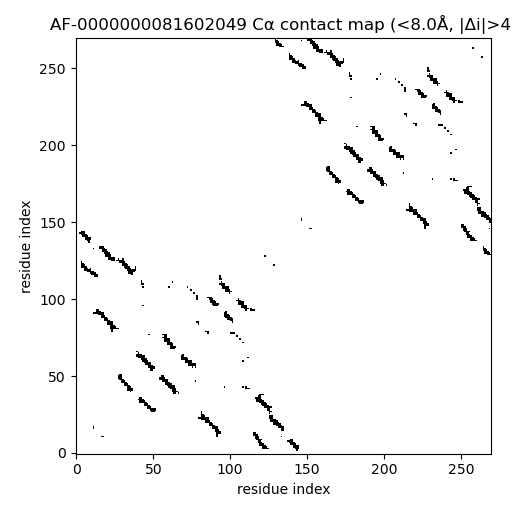 1588 C CA . ASN B 1 62 ? 7.582 -19.359 -8.047 1 98.62 62 ASN B CA 1
ATOM 1589 C C . ASN B 1 62 ? 8.344 -18.453 -7.09 1 98.62 62 ASN B C 1
ATOM 1591 O O . ASN B 1 62 ? 7.738 -17.672 -6.352 1 98.62 62 ASN B O 1
ATOM 1595 N N . SER B 1 63 ? 9.578 -18.609 -6.922 1 98.5 63 SER B N 1
ATOM 1596 C CA . SER B 1 63 ? 10.492 -17.703 -6.246 1 98.5 63 SER B CA 1
ATOM 1597 C C . SER B 1 63 ? 11.664 -17.328 -7.148 1 98.5 63 SER B C 1
ATOM 1599 O O . SER B 1 63 ? 11.961 -18.031 -8.117 1 98.5 63 SER B O 1
ATOM 1601 N N . PHE B 1 64 ? 12.195 -16.203 -6.945 1 98.44 64 PHE B N 1
ATOM 1602 C CA . PHE B 1 64 ? 13.305 -15.688 -7.742 1 98.44 64 PHE B CA 1
ATOM 1603 C C . PHE B 1 64 ? 14.438 -15.211 -6.844 1 98.44 64 PHE B C 1
ATOM 1605 O O . PHE B 1 64 ? 14.266 -14.281 -6.059 1 98.44 64 PHE B O 1
ATOM 1612 N N . GLU B 1 65 ? 15.523 -15.844 -6.902 1 95.12 65 GLU B N 1
ATOM 1613 C CA . GLU B 1 65 ? 16.688 -15.5 -6.105 1 95.12 65 GLU B CA 1
ATOM 1614 C C . GLU B 1 65 ? 17.984 -15.867 -6.836 1 95.12 65 GLU B C 1
ATOM 1616 O O . GLU B 1 65 ? 18.031 -16.875 -7.547 1 95.12 65 GLU B O 1
ATOM 1621 N N . GLY B 1 66 ? 19.016 -15.008 -6.672 1 93.56 66 GLY B N 1
ATOM 1622 C CA . GLY B 1 66 ? 20.297 -15.273 -7.309 1 93.56 66 GLY B CA 1
ATOM 1623 C C . GLY B 1 66 ? 20.25 -15.133 -8.82 1 93.56 66 GLY B C 1
ATOM 1624 O O . GLY B 1 66 ? 21 -15.812 -9.531 1 93.56 66 GLY B O 1
ATOM 1625 N N . GLY B 1 67 ? 19.25 -14.453 -9.281 1 94.94 67 GLY B N 1
ATOM 1626 C CA . GLY B 1 67 ? 19.172 -14.203 -10.711 1 94.94 67 GLY B CA 1
ATOM 1627 C C . GLY B 1 67 ? 18.406 -15.281 -11.453 1 94.94 67 GLY B C 1
ATOM 1628 O O . GLY B 1 67 ? 18.375 -15.289 -12.688 1 94.94 67 GLY B O 1
ATOM 1629 N N . ASN B 1 68 ? 17.828 -16.188 -10.617 1 96.94 68 ASN B N 1
ATOM 1630 C CA . ASN B 1 68 ? 17.172 -17.312 -11.266 1 96.94 68 ASN B CA 1
ATOM 1631 C C . ASN B 1 68 ? 15.805 -17.594 -10.656 1 96.94 68 ASN B C 1
ATOM 1633 O O . ASN B 1 68 ? 15.625 -17.469 -9.445 1 96.94 68 ASN B O 1
ATOM 1637 N N . TRP B 1 69 ? 14.992 -17.984 -11.617 1 98.06 69 TRP B N 1
ATOM 1638 C CA . TRP B 1 69 ? 13.766 -18.609 -11.156 1 98.06 69 TRP B CA 1
ATOM 1639 C C . TRP B 1 69 ? 14.039 -20.016 -10.641 1 98.06 69 TRP B C 1
ATOM 1641 O O . TRP B 1 69 ? 14.961 -20.688 -11.109 1 98.06 69 TRP B O 1
ATOM 1651 N N . HIS B 1 70 ? 13.25 -20.422 -9.711 1 97.5 70 HIS B N 1
ATOM 1652 C CA . HIS B 1 70 ? 13.422 -21.75 -9.156 1 97.5 70 HIS B CA 1
ATOM 1653 C C . HIS B 1 70 ? 12.32 -22.688 -9.641 1 97.5 70 HIS B C 1
ATOM 1655 O O . HIS B 1 70 ? 12.055 -22.781 -10.836 1 97.5 70 HIS B O 1
ATOM 1661 N N . GLN B 1 71 ? 11.789 -23.562 -8.742 1 97.19 71 GLN B N 1
ATOM 1662 C CA . GLN B 1 71 ? 10.766 -24.516 -9.164 1 97.19 71 GLN B CA 1
ATOM 1663 C C . GLN B 1 71 ? 9.391 -23.859 -9.203 1 97.19 71 GLN B C 1
ATOM 1665 O O . GLN B 1 71 ? 8.93 -23.297 -8.211 1 97.19 71 GLN B O 1
ATOM 1670 N N . GLU B 1 72 ? 8.773 -24 -10.352 1 97.94 72 GLU B N 1
ATOM 1671 C CA . GLU B 1 72 ? 7.418 -23.469 -10.5 1 97.94 72 GLU B CA 1
ATOM 1672 C C . GLU B 1 72 ? 6.395 -24.391 -9.828 1 97.94 72 GLU B C 1
ATOM 1674 O O . GLU B 1 72 ? 6.57 -25.609 -9.797 1 97.94 72 GLU B O 1
ATOM 1679 N N . GLN B 1 73 ? 5.383 -23.797 -9.297 1 98.38 73 GLN B N 1
ATOM 1680 C CA . GLN B 1 73 ? 4.191 -24.484 -8.805 1 98.38 73 GLN B CA 1
ATOM 1681 C C . GLN B 1 73 ? 2.943 -24.016 -9.547 1 98.38 73 GLN B C 1
ATOM 1683 O O . GLN B 1 73 ? 2.768 -22.828 -9.797 1 98.38 73 GLN B O 1
ATOM 1688 N N . TYR B 1 74 ? 2.066 -24.953 -9.906 1 98 74 TYR B N 1
ATOM 1689 C CA . TYR B 1 74 ? 0.875 -24.656 -10.695 1 98 74 TYR B CA 1
ATOM 1690 C C . TYR B 1 74 ? -0.391 -24.922 -9.891 1 98 74 TYR B C 1
ATOM 1692 O O . TYR B 1 74 ? -0.527 -25.984 -9.273 1 98 74 TYR B O 1
ATOM 1700 N N . GLU B 1 75 ? -1.219 -23.922 -9.898 1 98.19 75 GLU B N 1
ATOM 1701 C CA . GLU B 1 75 ? -2.506 -24.047 -9.219 1 98.19 75 GLU B CA 1
ATOM 1702 C C . GLU B 1 75 ? -3.664 -23.891 -10.203 1 98.19 75 GLU B C 1
ATOM 1704 O O . GLU B 1 75 ? -3.742 -22.906 -10.93 1 98.19 75 GLU B O 1
ATOM 1709 N N . LYS B 1 76 ? -4.648 -24.797 -10.094 1 95.81 76 LYS B N 1
ATOM 1710 C CA . LYS B 1 76 ? -5.695 -24.875 -11.109 1 95.81 76 LYS B CA 1
ATOM 1711 C C . LYS B 1 76 ? -6.914 -24.047 -10.703 1 95.81 76 LYS B C 1
ATOM 1713 O O . LYS B 1 76 ? -7.723 -23.672 -11.547 1 95.81 76 LYS B O 1
ATOM 1718 N N . SER B 1 77 ? -7.133 -23.906 -9.43 1 97.38 77 SER B N 1
ATOM 1719 C CA . SER B 1 77 ? -8.211 -23.031 -9.008 1 97.38 77 SER B CA 1
ATOM 1720 C C . SER B 1 77 ? -7.973 -21.594 -9.469 1 97.38 77 SER B C 1
ATOM 1722 O O . SER B 1 77 ? -6.984 -20.969 -9.07 1 97.38 77 SER B O 1
ATOM 1724 N N . PHE B 1 78 ? -8.883 -21.094 -10.281 1 98 78 PHE B N 1
ATOM 1725 C CA . PHE B 1 78 ? -8.648 -19.828 -10.953 1 98 78 PHE B CA 1
ATOM 1726 C C . PHE B 1 78 ? -9.875 -18.922 -10.867 1 98 78 PHE B C 1
ATOM 1728 O O . PHE B 1 78 ? -10.57 -18.719 -11.859 1 98 78 PHE B O 1
ATOM 1735 N N . PRO B 1 79 ? -10.109 -18.297 -9.734 1 98.19 79 PRO B N 1
ATOM 1736 C CA . PRO B 1 79 ? -11.312 -17.5 -9.539 1 98.19 79 PRO B CA 1
ATOM 1737 C C . PRO B 1 79 ? -11.148 -16.062 -10.023 1 98.19 79 PRO B C 1
ATOM 1739 O O . PRO B 1 79 ? -11.562 -15.117 -9.336 1 98.19 79 PRO B O 1
ATOM 1742 N N . PHE B 1 80 ? -10.523 -15.773 -11.156 1 98.25 80 PHE B N 1
ATOM 1743 C CA . PHE B 1 80 ? -10.297 -14.445 -11.719 1 98.25 80 PHE B CA 1
ATOM 1744 C C . PHE B 1 80 ? -11.055 -14.289 -13.039 1 98.25 80 PHE B C 1
ATOM 1746 O O . PHE B 1 80 ? -11.055 -15.195 -13.875 1 98.25 80 PHE B O 1
ATOM 1753 N N . SER B 1 81 ? -11.758 -13.266 -13.148 1 97.31 81 SER B N 1
ATOM 1754 C CA . SER B 1 81 ? -12.523 -12.992 -14.359 1 97.31 81 SER B CA 1
ATOM 1755 C C . SER B 1 81 ? -12.367 -11.531 -14.789 1 97.31 81 SER B C 1
ATOM 1757 O O . SER B 1 81 ? -12.367 -10.633 -13.945 1 97.31 81 SER B O 1
ATOM 1759 N N . PRO B 1 82 ? -12.266 -11.305 -16.062 1 97 82 PRO B N 1
ATOM 1760 C CA . PRO B 1 82 ? -12.141 -9.93 -16.562 1 97 82 PRO B CA 1
ATOM 1761 C C . PRO B 1 82 ? -13.203 -9 -15.992 1 97 82 PRO B C 1
ATOM 1763 O O . PRO B 1 82 ? -14.383 -9.359 -15.945 1 97 82 PRO B O 1
ATOM 1766 N N . GLY B 1 83 ? -12.742 -7.855 -15.492 1 97.5 83 GLY B N 1
ATOM 1767 C CA . GLY B 1 83 ? -13.641 -6.816 -15.023 1 97.5 83 GLY B CA 1
ATOM 1768 C C . GLY B 1 83 ? -14.148 -7.062 -13.617 1 97.5 83 GLY B C 1
ATOM 1769 O O . GLY B 1 83 ? -14.844 -6.215 -13.039 1 97.5 83 GLY B O 1
ATOM 1770 N N . LYS B 1 84 ? -13.781 -8.117 -13.039 1 98 84 LYS B N 1
ATOM 1771 C CA . LYS B 1 84 ? -14.336 -8.461 -11.734 1 98 84 LYS B CA 1
ATOM 1772 C C . LYS B 1 84 ? -13.312 -8.219 -10.625 1 98 84 LYS B C 1
ATOM 1774 O O . LYS B 1 84 ? -12.109 -8.297 -10.859 1 98 84 LYS B O 1
ATOM 1779 N N . GLU B 1 85 ? -13.883 -7.949 -9.508 1 98 85 GLU B N 1
ATOM 1780 C CA . GLU B 1 85 ? -13.055 -7.789 -8.32 1 98 85 GLU B CA 1
ATOM 1781 C C . GLU B 1 85 ? -12.523 -9.133 -7.832 1 98 85 GLU B C 1
ATOM 1783 O O . GLU B 1 85 ? -13.195 -10.156 -7.961 1 98 85 GLU B O 1
ATOM 1788 N N . PHE B 1 86 ? -11.352 -9.102 -7.332 1 98.31 86 PHE B N 1
ATOM 1789 C CA . PHE B 1 86 ? -10.781 -10.281 -6.691 1 98.31 86 PHE B CA 1
ATOM 1790 C C . PHE B 1 86 ? -10.219 -9.93 -5.32 1 98.31 86 PHE B C 1
ATOM 1792 O O . PHE B 1 86 ? -9.953 -8.758 -5.027 1 98.31 86 PHE B O 1
ATOM 1799 N N . LYS B 1 87 ? -10.125 -10.938 -4.496 1 98.5 87 LYS B N 1
ATOM 1800 C CA . LYS B 1 87 ? -9.461 -10.867 -3.195 1 98.5 87 LYS B CA 1
ATOM 1801 C C . LYS B 1 87 ? -8.492 -12.031 -3.008 1 98.5 87 LYS B C 1
ATOM 1803 O O . LYS B 1 87 ? -8.812 -13.18 -3.318 1 98.5 87 LYS B O 1
ATOM 1808 N N . ILE B 1 88 ? -7.289 -11.766 -2.564 1 98.69 88 ILE B N 1
ATOM 1809 C CA . ILE B 1 88 ? -6.281 -12.758 -2.199 1 98.69 88 ILE B CA 1
ATOM 1810 C C . ILE B 1 88 ? -5.84 -12.531 -0.753 1 98.69 88 ILE B C 1
ATOM 1812 O O . ILE B 1 88 ? -5.555 -11.398 -0.351 1 98.69 88 ILE B O 1
ATOM 1816 N N . SER B 1 89 ? -5.871 -13.562 -0.04 1 98.81 89 SER B N 1
ATOM 1817 C CA . SER B 1 89 ? -5.336 -13.539 1.317 1 98.81 89 SER B CA 1
ATOM 1818 C C . SER B 1 89 ? -4.102 -14.43 1.436 1 98.81 89 SER B C 1
ATOM 1820 O O . SER B 1 89 ? -4.141 -15.609 1.082 1 98.81 89 SER B O 1
ATOM 1822 N N . ILE B 1 90 ? -2.992 -13.898 1.886 1 98.75 90 ILE B N 1
ATOM 1823 C CA . ILE B 1 90 ? -1.732 -14.617 2 1 98.75 90 ILE B CA 1
ATOM 1824 C C . ILE B 1 90 ? -1.269 -14.617 3.455 1 98.75 90 ILE B C 1
ATOM 1826 O O . ILE B 1 90 ? -0.791 -13.602 3.963 1 98.75 90 ILE B O 1
ATOM 1830 N N . GLN B 1 91 ? -1.403 -15.703 4.07 1 98.69 91 GLN B N 1
ATOM 1831 C CA . GLN B 1 91 ? -0.881 -15.875 5.422 1 98.69 91 GLN B CA 1
ATOM 1832 C C . GLN B 1 91 ? 0.582 -16.312 5.395 1 98.69 91 GLN B C 1
ATOM 1834 O O . GLN B 1 91 ? 0.936 -17.281 4.719 1 98.69 91 GLN B O 1
ATOM 1839 N N . PHE B 1 92 ? 1.406 -15.609 6.125 1 98.56 92 PHE B N 1
ATOM 1840 C CA . PHE B 1 92 ? 2.844 -15.852 6.148 1 98.56 92 PHE B CA 1
ATOM 1841 C C . PHE B 1 92 ? 3.232 -16.672 7.375 1 98.56 92 PHE B C 1
ATOM 1843 O O . PHE B 1 92 ? 3.156 -16.188 8.508 1 98.56 92 PHE B O 1
ATOM 1850 N N . THR B 1 93 ? 3.588 -17.859 7.18 1 97.69 93 THR B N 1
ATOM 1851 C CA . THR B 1 93 ? 4.137 -18.703 8.242 1 97.69 93 THR B CA 1
ATOM 1852 C C . THR B 1 93 ? 5.641 -18.891 8.055 1 97.69 93 THR B C 1
ATOM 1854 O O . THR B 1 93 ? 6.203 -18.469 7.047 1 97.69 93 THR B O 1
ATOM 1857 N N . CYS B 1 94 ? 6.277 -19.469 9.031 1 96.12 94 CYS B N 1
ATOM 1858 C CA . CYS B 1 94 ? 7.719 -19.672 8.961 1 96.12 94 CYS B CA 1
ATOM 1859 C C . CYS B 1 94 ? 8.094 -20.531 7.762 1 96.12 94 CYS B C 1
ATOM 1861 O O . CYS B 1 94 ? 9.109 -20.297 7.113 1 96.12 94 CYS B O 1
ATOM 1863 N N . SER B 1 95 ? 7.246 -21.469 7.387 1 97.81 95 SER B N 1
ATOM 1864 C CA . SER B 1 95 ? 7.648 -22.453 6.391 1 97.81 95 SER B CA 1
ATOM 1865 C C . SER B 1 95 ? 6.977 -22.188 5.047 1 97.81 95 SER B C 1
ATOM 1867 O O . SER B 1 95 ? 7.469 -22.625 4.004 1 97.81 95 SER B O 1
ATOM 1869 N N . GLU B 1 96 ? 5.805 -21.484 5.168 1 98.44 96 GLU B N 1
ATOM 1870 C CA . GLU B 1 96 ? 5.051 -21.406 3.92 1 98.44 96 GLU B CA 1
ATOM 1871 C C . GLU B 1 96 ? 4.25 -20.109 3.828 1 98.44 96 GLU B C 1
ATOM 1873 O O . GLU B 1 96 ? 4.055 -19.422 4.832 1 98.44 96 GLU B O 1
ATOM 1878 N N . PHE B 1 97 ? 3.836 -19.766 2.611 1 98.75 97 PHE B N 1
ATOM 1879 C CA . PHE B 1 97 ? 2.74 -18.844 2.311 1 98.75 97 PHE B CA 1
ATOM 1880 C C . PHE B 1 97 ? 1.442 -19.609 2.086 1 98.75 97 PHE B C 1
ATOM 1882 O O . PHE B 1 97 ? 1.353 -20.438 1.174 1 98.75 97 PHE B O 1
ATOM 1889 N N . VAL B 1 98 ? 0.497 -19.391 2.912 1 98.81 98 VAL B N 1
ATOM 1890 C CA . VAL B 1 98 ? -0.818 -20 2.742 1 98.81 98 VAL B CA 1
ATOM 1891 C C . VAL B 1 98 ? -1.751 -19.016 2.027 1 98.81 98 VAL B C 1
ATOM 1893 O O . VAL B 1 98 ? -2.1 -17.969 2.572 1 98.81 98 VAL B O 1
ATOM 1896 N N . VAL B 1 99 ? -2.225 -19.375 0.822 1 98.81 99 VAL B N 1
ATOM 1897 C CA . VAL B 1 99 ? -2.969 -18.469 -0.04 1 98.81 99 VAL B CA 1
ATOM 1898 C C . VAL B 1 99 ? -4.438 -18.891 -0.085 1 98.81 99 VAL B C 1
ATOM 1900 O O . VAL B 1 99 ? -4.75 -20.062 -0.31 1 98.81 99 VAL B O 1
ATOM 1903 N N . THR B 1 100 ? -5.301 -18.016 0.171 1 98.88 100 THR B N 1
ATOM 1904 C CA . THR B 1 100 ? -6.738 -18.203 0.016 1 98.88 100 THR B CA 1
ATOM 1905 C C . THR B 1 100 ? -7.293 -17.266 -1.061 1 98.88 100 THR B C 1
ATOM 1907 O O . THR B 1 100 ? -7.043 -16.062 -1.032 1 98.88 100 THR B O 1
ATOM 1910 N N . LEU B 1 101 ? -8.062 -17.844 -1.931 1 98.62 101 LEU B N 1
ATOM 1911 C CA . LEU B 1 101 ? -8.57 -17.078 -3.064 1 98.62 101 LEU B CA 1
ATOM 1912 C C . LEU B 1 101 ? -10.031 -16.688 -2.844 1 98.62 101 LEU B C 1
ATOM 1914 O O . LEU B 1 101 ? -10.633 -17.062 -1.831 1 98.62 101 LEU B O 1
ATOM 1918 N N . SER B 1 102 ? -10.562 -15.953 -3.729 1 97.62 102 SER B N 1
ATOM 1919 C CA . SER B 1 102 ? -11.898 -15.359 -3.604 1 97.62 102 SER B CA 1
ATOM 1920 C C . SER B 1 102 ? -12.969 -16.438 -3.494 1 97.62 102 SER B C 1
ATOM 1922 O O . SER B 1 102 ? -14.016 -16.219 -2.877 1 97.62 102 SER B O 1
ATOM 1924 N N . ASN B 1 103 ? -12.773 -17.531 -4.078 1 97.5 103 ASN B N 1
ATOM 1925 C CA . ASN B 1 103 ? -13.773 -18.594 -4.059 1 97.5 103 ASN B CA 1
ATOM 1926 C C . ASN B 1 103 ? -13.594 -19.516 -2.854 1 97.5 103 ASN B C 1
ATOM 1928 O O . ASN B 1 103 ? -14.258 -20.547 -2.748 1 97.5 103 ASN B O 1
ATOM 1932 N N . GLY B 1 104 ? -12.68 -19.203 -2.027 1 97.56 104 GLY B N 1
ATOM 1933 C CA . GLY B 1 104 ? -12.445 -19.969 -0.81 1 97.56 104 GLY B CA 1
ATOM 1934 C C . GLY B 1 104 ? -11.383 -21.047 -0.974 1 97.56 104 GLY B C 1
ATOM 1935 O O . GLY B 1 104 ? -10.945 -21.641 0.01 1 97.56 104 GLY B O 1
ATOM 1936 N N . SER B 1 105 ? -10.961 -21.344 -2.182 1 98.06 105 SER B N 1
ATOM 1937 C CA . SER B 1 105 ? -9.906 -22.328 -2.387 1 98.06 105 SER B CA 1
ATOM 1938 C C . SER B 1 105 ? -8.594 -21.875 -1.757 1 98.06 105 SER B C 1
ATOM 1940 O O . SER B 1 105 ? -8.328 -20.672 -1.662 1 98.06 105 SER B O 1
ATOM 1942 N N . THR B 1 106 ? -7.797 -22.859 -1.303 1 98.56 106 THR B N 1
ATOM 1943 C CA . THR B 1 106 ? -6.547 -22.547 -0.618 1 98.56 106 THR B CA 1
ATOM 1944 C C . THR B 1 106 ? -5.406 -23.406 -1.159 1 98.56 106 THR B C 1
ATOM 1946 O O . THR B 1 106 ? -5.633 -24.516 -1.632 1 98.56 106 THR B O 1
ATOM 1949 N N . PHE B 1 107 ? -4.211 -22.891 -1.171 1 98.69 107 PHE B N 1
ATOM 1950 C CA . PHE B 1 107 ? -3.002 -23.656 -1.452 1 98.69 107 PHE B CA 1
ATOM 1951 C C . PHE B 1 107 ? -1.807 -23.062 -0.71 1 98.69 107 PHE B C 1
ATOM 1953 O O . PHE B 1 107 ? -1.885 -21.953 -0.176 1 98.69 107 PHE B O 1
ATOM 1960 N N . CYS B 1 108 ? -0.713 -23.797 -0.637 1 98.75 108 CYS B N 1
ATOM 1961 C CA . CYS B 1 108 ? 0.496 -23.375 0.054 1 98.75 108 CYS B CA 1
ATOM 1962 C C . CYS B 1 108 ? 1.669 -23.266 -0.913 1 98.75 108 CYS B C 1
ATOM 1964 O O . CYS B 1 108 ? 1.745 -24.016 -1.887 1 98.75 108 CYS B O 1
ATOM 1966 N N . PHE B 1 109 ? 2.506 -22.344 -0.722 1 98.75 109 PHE B N 1
ATOM 1967 C CA . PHE B 1 109 ? 3.787 -22.203 -1.404 1 98.75 109 PHE B CA 1
ATOM 1968 C C . PHE B 1 109 ? 4.926 -22.094 -0.398 1 98.75 109 PHE B C 1
ATOM 1970 O O . PHE B 1 109 ? 4.84 -21.312 0.558 1 98.75 109 PHE B O 1
ATOM 1977 N N . PRO B 1 110 ? 5.996 -22.812 -0.65 1 98.56 110 PRO B N 1
ATOM 1978 C CA . PRO B 1 110 ? 7.055 -22.828 0.365 1 98.56 110 PRO B CA 1
ATOM 1979 C C . PRO B 1 110 ? 7.777 -21.484 0.482 1 98.56 110 PRO B C 1
ATOM 1981 O O . PRO B 1 110 ? 8.008 -20.812 -0.526 1 98.56 110 PRO B O 1
ATOM 1984 N N . ASN B 1 111 ? 8.086 -21.109 1.729 1 98.19 111 ASN B N 1
ATOM 1985 C CA . ASN B 1 111 ? 9.008 -20.016 1.988 1 98.19 111 ASN B CA 1
ATOM 1986 C C . ASN B 1 111 ? 10.453 -20.438 1.751 1 98.19 111 ASN B C 1
ATOM 1988 O O . ASN B 1 111 ? 11.219 -20.594 2.701 1 98.19 111 ASN B O 1
ATOM 1992 N N . ARG B 1 112 ? 10.836 -20.438 0.522 1 97.44 112 ARG B N 1
ATOM 1993 C CA . ARG B 1 112 ? 12.125 -20.984 0.117 1 97.44 112 ARG B CA 1
ATOM 1994 C C . ARG B 1 112 ? 13.273 -20.156 0.669 1 97.44 112 ARG B C 1
ATOM 1996 O O . ARG B 1 112 ? 14.336 -20.688 0.987 1 97.44 112 ARG B O 1
ATOM 2003 N N . MET B 1 113 ? 13 -18.922 0.781 1 95.62 113 MET B N 1
ATOM 2004 C CA . MET B 1 113 ? 14.062 -18.016 1.212 1 95.62 113 MET B CA 1
ATOM 2005 C C . MET B 1 113 ? 14.289 -18.109 2.717 1 95.62 113 MET B C 1
ATOM 2007 O O . MET B 1 113 ? 15.359 -17.766 3.215 1 95.62 113 MET B O 1
ATOM 2011 N N . GLY B 1 114 ? 13.273 -18.344 3.404 1 96.06 114 GLY B N 1
ATOM 2012 C CA . GLY B 1 114 ? 13.398 -18.656 4.816 1 96.06 114 GLY B CA 1
ATOM 2013 C C . GLY B 1 114 ? 13.438 -17.422 5.703 1 96.06 114 GLY B C 1
ATOM 2014 O O . GLY B 1 114 ? 13.75 -17.516 6.891 1 96.06 114 GLY B O 1
ATOM 2015 N N . ALA B 1 115 ? 13.242 -16.25 5.18 1 96.31 115 ALA B N 1
ATOM 2016 C CA . ALA B 1 115 ? 13.203 -15.047 6.004 1 96.31 115 ALA B CA 1
ATOM 2017 C C . ALA B 1 115 ? 11.93 -15 6.844 1 96.31 115 ALA B C 1
ATOM 2019 O O . ALA B 1 115 ? 10.938 -15.656 6.52 1 96.31 115 ALA B O 1
ATOM 2020 N N . GLU B 1 116 ? 12.016 -14.266 7.914 1 97.56 116 GLU B N 1
ATOM 2021 C CA . GLU B 1 116 ? 10.859 -14.133 8.797 1 97.56 116 GLU B CA 1
ATOM 2022 C C . GLU B 1 116 ? 10.102 -12.836 8.531 1 97.56 116 GLU B C 1
ATOM 2024 O O . GLU B 1 116 ? 9.109 -12.539 9.203 1 97.56 116 GLU B O 1
ATOM 2029 N N . LYS B 1 117 ? 10.609 -12.047 7.699 1 96.88 117 LYS B N 1
ATOM 2030 C CA . LYS B 1 117 ? 9.984 -10.789 7.301 1 96.88 117 LYS B CA 1
ATOM 2031 C C . LYS B 1 117 ? 10.359 -10.43 5.867 1 96.88 117 LYS B C 1
ATOM 2033 O O . LYS B 1 117 ? 11.477 -10.68 5.426 1 96.88 117 LYS B O 1
ATOM 2038 N N . TYR B 1 118 ? 9.43 -9.898 5.164 1 97.25 118 TYR B N 1
ATOM 2039 C CA . TYR B 1 118 ? 9.656 -9.344 3.836 1 97.25 118 TYR B CA 1
ATOM 2040 C C . TYR B 1 118 ? 9.203 -7.891 3.768 1 97.25 118 TYR B C 1
ATOM 2042 O O . TYR B 1 118 ? 8.266 -7.492 4.465 1 97.25 118 TYR B O 1
ATOM 2050 N N . SER B 1 119 ? 9.883 -7.129 2.877 1 95.12 119 SER B N 1
ATOM 2051 C CA . SER B 1 119 ? 9.688 -5.688 3.008 1 95.12 119 SER B CA 1
ATOM 2052 C C . SER B 1 119 ? 9.281 -5.062 1.677 1 95.12 119 SER B C 1
ATOM 2054 O O . SER B 1 119 ? 9 -3.865 1.609 1 95.12 119 SER B O 1
ATOM 2056 N N . VAL B 1 120 ? 9.305 -5.789 0.597 1 96.94 120 VAL B N 1
ATOM 2057 C CA . VAL B 1 120 ? 9 -5.238 -0.721 1 96.94 120 VAL B CA 1
ATOM 2058 C C . VAL B 1 120 ? 7.863 -6.031 -1.363 1 96.94 120 VAL B C 1
ATOM 2060 O O . VAL B 1 120 ? 7.867 -7.262 -1.344 1 96.94 120 VAL B O 1
ATOM 2063 N N . MET B 1 121 ? 6.918 -5.355 -1.876 1 97.19 121 MET B N 1
ATOM 2064 C CA . MET B 1 121 ? 5.836 -5.953 -2.654 1 97.19 121 MET B CA 1
ATOM 2065 C C . MET B 1 121 ? 5.711 -5.281 -4.016 1 97.19 121 MET B C 1
ATOM 2067 O O . MET B 1 121 ? 5.812 -4.055 -4.121 1 97.19 121 MET B O 1
ATOM 2071 N N . GLY B 1 122 ? 5.52 -6.062 -5.004 1 97.06 122 GLY B N 1
ATOM 2072 C CA . GLY B 1 122 ? 5.332 -5.566 -6.355 1 97.06 122 GLY B CA 1
ATOM 2073 C C . GLY B 1 122 ? 4.043 -6.051 -6.996 1 97.06 122 GLY B C 1
ATOM 2074 O O . GLY B 1 122 ? 3.648 -7.203 -6.816 1 97.06 122 GLY B O 1
ATOM 2075 N N . PHE B 1 123 ? 3.387 -5.23 -7.742 1 96.75 123 PHE B N 1
ATOM 2076 C CA . PHE B 1 123 ? 2.152 -5.531 -8.461 1 96.75 123 PHE B CA 1
ATOM 2077 C C . PHE B 1 123 ? 2.268 -5.133 -9.922 1 96.75 123 PHE B C 1
ATOM 2079 O O . PHE B 1 123 ? 2.525 -3.969 -10.242 1 96.75 123 PHE B O 1
ATOM 2086 N N . HIS B 1 124 ? 2.064 -6.121 -10.734 1 95.06 124 HIS B N 1
ATOM 2087 C CA . HIS B 1 124 ? 2.271 -5.922 -12.164 1 95.06 124 HIS B CA 1
ATOM 2088 C C . HIS B 1 124 ? 1.112 -6.492 -12.977 1 95.06 124 HIS B C 1
ATOM 2090 O O . HIS B 1 124 ? 0.441 -7.43 -12.531 1 95.06 124 HIS B O 1
ATOM 2096 N N . GLY B 1 125 ? 1.004 -5.855 -14.133 1 95.62 125 GLY B N 1
ATOM 2097 C CA . GLY B 1 125 ? 0.172 -6.52 -15.125 1 95.62 125 GLY B CA 1
ATOM 2098 C C . GLY B 1 125 ? -1.262 -6.023 -15.133 1 95.62 125 GLY B C 1
ATOM 2099 O O . GLY B 1 125 ? -1.512 -4.832 -14.938 1 95.62 125 GLY B O 1
ATOM 2100 N N . ASP B 1 126 ? -2.199 -6.926 -15.438 1 96.31 126 ASP B N 1
ATOM 2101 C CA . ASP B 1 126 ? -3.533 -6.551 -15.891 1 96.31 126 ASP B CA 1
ATOM 2102 C C . ASP B 1 126 ? -4.539 -6.594 -14.75 1 96.31 126 ASP B C 1
ATOM 2104 O O . ASP B 1 126 ? -5.621 -7.176 -14.883 1 96.31 126 ASP B O 1
ATOM 2108 N N . ALA B 1 127 ? -4.199 -5.996 -13.688 1 96.25 127 ALA B N 1
ATOM 2109 C CA . ALA B 1 127 ? -5.09 -5.785 -12.555 1 96.25 127 ALA B CA 1
ATOM 2110 C C . ALA B 1 127 ? -4.848 -4.426 -11.906 1 96.25 127 ALA B C 1
ATOM 2112 O O . ALA B 1 127 ? -3.717 -3.928 -11.906 1 96.25 127 ALA B O 1
ATOM 2113 N N . VAL B 1 128 ? -5.875 -3.84 -11.445 1 95.19 128 VAL B N 1
ATOM 2114 C CA . VAL B 1 128 ? -5.793 -2.607 -10.664 1 95.19 128 VAL B C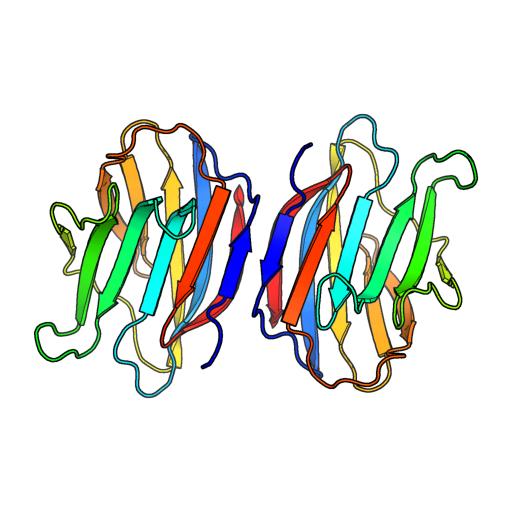A 1
ATOM 2115 C C . VAL B 1 128 ? -5.941 -2.92 -9.18 1 95.19 128 VAL B C 1
ATOM 2117 O O . VAL B 1 128 ? -6.965 -3.459 -8.75 1 95.19 128 VAL B O 1
ATOM 2120 N N . ILE B 1 129 ? -4.926 -2.576 -8.406 1 96.19 129 ILE B N 1
ATOM 2121 C CA . ILE B 1 129 ? -4.98 -2.842 -6.977 1 96.19 129 ILE B CA 1
ATOM 2122 C C . ILE B 1 129 ? -5.789 -1.747 -6.277 1 96.19 129 ILE B C 1
ATOM 2124 O O . ILE B 1 129 ? -5.535 -0.557 -6.48 1 96.19 129 ILE B O 1
ATOM 2128 N N . ARG B 1 130 ? -6.766 -2.201 -5.496 1 95.62 130 ARG B N 1
ATOM 2129 C CA . ARG B 1 130 ? -7.652 -1.271 -4.809 1 95.62 130 ARG B CA 1
ATOM 2130 C C . ARG B 1 130 ? -7.297 -1.17 -3.328 1 95.62 130 ARG B C 1
ATOM 2132 O O . ARG B 1 130 ? -7.457 -0.112 -2.717 1 95.62 130 ARG B O 1
ATOM 2139 N N . SER B 1 131 ? -6.887 -2.275 -2.805 1 96.75 131 SER B N 1
ATOM 2140 C CA . SER B 1 131 ? -6.633 -2.275 -1.368 1 96.75 131 SER B CA 1
ATOM 2141 C C . SER B 1 131 ? -5.531 -3.264 -1.002 1 96.75 131 SER B C 1
ATOM 2143 O O . SER B 1 131 ? -5.441 -4.348 -1.585 1 96.75 131 SER B O 1
ATOM 2145 N N . ILE B 1 132 ? -4.734 -2.857 -0.056 1 97.12 132 ILE B N 1
ATOM 2146 C CA . ILE B 1 132 ? -3.732 -3.701 0.588 1 97.12 132 ILE B CA 1
ATOM 2147 C C . ILE B 1 132 ? -3.875 -3.604 2.105 1 97.12 132 ILE B C 1
ATOM 2149 O O . ILE B 1 132 ? -3.996 -2.508 2.654 1 97.12 132 ILE B O 1
ATOM 2153 N N . GLU B 1 133 ? -3.871 -4.73 2.73 1 97.69 133 GLU B N 1
ATOM 2154 C CA . GLU B 1 133 ? -3.998 -4.766 4.184 1 97.69 133 GLU B CA 1
ATOM 2155 C C . GLU B 1 133 ? -3.072 -5.816 4.793 1 97.69 133 GLU B C 1
ATOM 2157 O O . GLU B 1 133 ? -3.006 -6.949 4.309 1 97.69 133 GLU B O 1
ATOM 2162 N N . ILE B 1 134 ? -2.375 -5.43 5.801 1 96.5 134 IL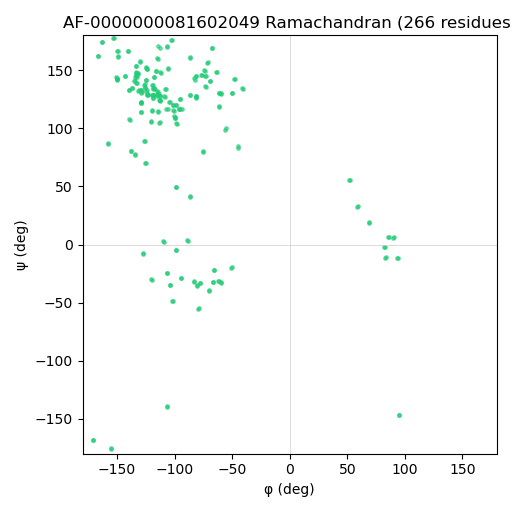E B N 1
ATOM 2163 C CA . ILE B 1 134 ? -1.584 -6.387 6.566 1 96.5 134 ILE B CA 1
ATOM 2164 C C . ILE B 1 134 ? -2.08 -6.426 8.008 1 96.5 134 ILE B C 1
ATOM 2166 O O . ILE B 1 134 ? -2.205 -5.387 8.656 1 96.5 134 ILE B O 1
ATOM 2170 N N . LYS B 1 135 ? -2.342 -7.578 8.492 1 93.69 135 LYS B N 1
ATOM 2171 C CA . LYS B 1 135 ? -2.764 -7.777 9.875 1 93.69 135 LYS B CA 1
ATOM 2172 C C . LYS B 1 135 ? -2.037 -8.961 10.508 1 93.69 135 LYS B C 1
ATOM 2174 O O . LYS B 1 135 ? -1.774 -9.961 9.836 1 93.69 135 LYS B O 1
#

Sequence (270 aa):
MMKDMIIKNMTFKVEQTLTVVGVIKSDPKRFVVDIGESEDRIAFHFNPRFDDSRHINIIVCNSFEGGNWHQEQYEKSFPFSPGKEFKISIQFTCSEFVVTLSNGSTFCFPNRMGAEKYSVMGFHGDAVIRSIEIKMMKDMIIKNMTFKVEQTLTVVGVIKSDPKRFVVDIGESEDRIAFHFNPRFDDSRHINIIVCNSFEGGNWHQEQYEKSFPFSPGKEFKISIQFTCSEFVVTLSNGSTFCFPNRMGAEKYSVMGFHGDAVIRSIEIK

pLDDT: mean 95.44, std 8.29, range [32.78, 98.88]

InterPro domains:
  IPR001079 Galectin, carbohydrate recognition domain [PF00337] (9-134)
  IPR001079 Galectin, carbohydrate recognition domain [PS51304] (4-135)
  IPR001079 Galectin, carbohydrate recognition domain [SM00276] (3-135)
  IPR001079 Galectin, carbohydrate recognition domain [SM00908] (8-134)
  IPR001079 Galectin, carbohydrate recognition domain [cd00070] (12-133)
  IPR013320 Concanavalin A-like lectin/glucanase domain superfamily [SSF49899] (5-134)
  IPR044156 Galectin-like [PTHR11346] (14-134)

Organism: NCBI:txid303518

Nearest PDB structures (foldseek):
  6e20-assembly1_A  TM=9.879E-01  e=4.258E-17  Danio rerio
  1slt-assembly2_A  TM=9.812E-01  e=2.093E-15  Bos taurus
  3m2m-assembly1_A  TM=9.808E-01  e=1.889E-15  Rattus norvegicus
  3ajz-assembly1_A  TM=9.707E-01  e=1.132E-15  unclassified
  4ga9-assembly1_B  TM=9.799E-01  e=1.988E-15  Rattus norvegicus

Solvent-accessible surface area (backbone atoms only — not comparable to full-atom values): 13549 Å² total; per-residue (Å²): 128,86,58,52,30,32,35,36,49,39,89,47,39,53,76,26,32,40,35,42,31,30,33,29,34,78,82,47,40,37,33,36,45,34,36,12,72,37,96,70,33,26,41,39,33,42,32,45,24,50,53,45,101,86,43,64,48,32,28,42,31,33,32,30,49,92,87,34,74,64,74,74,44,82,39,72,82,56,76,75,48,64,63,33,73,42,43,39,37,38,34,30,46,72,63,30,36,40,37,35,42,68,78,65,52,70,52,74,45,66,37,77,73,58,61,62,58,33,27,23,37,38,40,38,68,35,50,46,80,30,31,43,34,52,86,127,86,57,52,30,33,35,35,48,40,89,48,38,54,76,25,32,42,35,42,30,30,31,30,35,78,82,46,38,37,32,37,45,34,36,12,71,38,97,71,33,27,40,39,33,42,33,45,24,49,52,47,100,86,42,64,48,31,28,43,30,34,34,30,50,92,86,34,75,63,74,73,42,82,39,71,84,56,79,75,49,64,63,33,73,43,44,40,37,37,34,30,44,69,62,30,36,41,37,33,42,67,79,66,52,71,53,74,43,65,36,77,72,59,62,61,58,33,25,24,38,39,40,37,69,35,50,47,80,30,31,42,33,51,85